Protein AF-A0AA40C4L3-F1 (afdb_monomer)

Radius of gyration: 26.03 Å; Cα contacts (8 Å, |Δi|>4): 161; chains: 1; bounding box: 65×43×74 Å

Nearest PDB structures (foldseek):
  4rsn-assembly2_B  TM=7.308E-01  e=2.983E-01  Priestia megaterium
  5e9z-assembly4_D  TM=6.474E-01  e=3.315E-01  Priestia megaterium
  7y0q-assembly1_A  TM=6.800E-01  e=9.042E-01  Priestia megaterium NBRC 15308 = ATCC 14581
  3k9v-assembly1_A  TM=6.499E-01  e=1.005E+00  Rattus norvegicus
  6h1t-assembly4_D  TM=5.444E-01  e=1.616E+00  Priestia megaterium

Foldseek 3Di:
DVVVVVCPPPVVVVVVVVVVLVVQLVCQCPVDPCNPQDDDSCVSSDCVVVLCCVQVVVHCSVVVCCVRQVVPVPDPDDFAFADLLLLCLLVPPPDLSSGRGRVSNVVVCVVCVVLVDPVNVVVCVVVLVVLVVLLVVVVVVCVPPPVDDADVLLSVVLSVQQSVCCSPPVDGPCLSVDPNSPVVVVVVVVCVSSSSSVCSVVVVVNVVVVPDDPVVVVVVVVVVVVVVCVVVVHDDVVVVDPPPD

Organism: NCBI:txid252184

Secondary structure (DSSP, 8-state):
-HHHHHTTSHHHHHHHHHHHHHHHHHIIIIISTTTTS-S-HHHHH-THHHHIIIIISSSTHHHHHHHHHHHHHS-SSS-----HHHHGGG--TT-GGG--SHHHHHHHHGGGGTTTSHHHHHHTHHHHHHHHHHHHHHHHHHHHHT-----HHHHHHHHHHHHHHHHHHS----GGGSTTTTHHHHHHHHHHHHHHHHHTT-TTHHHHHHTS-HHHHHHHHHHHHHHHHHHHTPPPGGGSS----

InterPro domains:
  IPR036396 Cytochrome P450 superfamily [G3DSA:1.10.630.10] (28-245)
  IPR036396 Cytochrome P450 superfamily [SSF48264] (27-210)
  IPR050121 Cytochrome P450 monooxygenase [PTHR24305] (8-192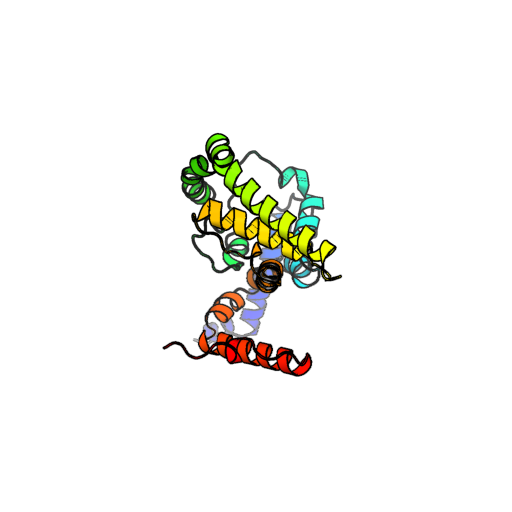)

Sequence (245 aa):
METLGGLLSGQSVAVTVAVYFCSLAFYRLFLHPLAGFPGPKLAAVTRYYEAYYDIVQNGQYTFKIAEMHYEKLFRHDGRWNKYWWAIDAHNAHDGIIFIADHDQHKQRRQPLNAYFSKTAVARRQGLVCDKVDKLCQRLAAAVAGTGRVIDIGAALSALSSDVSTDYALGKSADNLLRDDFGSGITHFMQGNGEVWRLTKHIRWYGPAMLSIPKDFLINNSRHRHRRRLRDHGERDASDCIPRLL

pLDDT: mean 84.15, std 13.15, range [32.34, 96.94]

Structure (mmCIF, N/CA/C/O backbone):
data_AF-A0AA40C4L3-F1
#
_entry.id   AF-A0AA40C4L3-F1
#
loop_
_atom_site.group_PDB
_atom_site.id
_atom_site.type_symbol
_atom_site.label_atom_id
_atom_site.label_alt_id
_atom_site.label_comp_id
_atom_site.label_asym_id
_atom_site.label_entity_id
_atom_site.label_seq_id
_atom_site.pdbx_PDB_ins_code
_atom_site.Cartn_x
_atom_site.Cartn_y
_atom_site.Cartn_z
_atom_site.occupancy
_atom_site.B_iso_or_equiv
_atom_site.auth_seq_id
_atom_site.auth_comp_id
_atom_site.auth_asym_id
_atom_site.auth_atom_id
_atom_site.pdbx_PDB_model_num
ATOM 1 N N . MET A 1 1 ? 35.155 -23.569 -36.887 1.00 52.66 1 MET A N 1
ATOM 2 C CA . MET A 1 1 ? 34.990 -23.494 -35.415 1.00 52.66 1 MET A CA 1
ATOM 3 C C . MET A 1 1 ? 35.562 -22.203 -34.821 1.00 52.66 1 MET A C 1
ATOM 5 O O . MET A 1 1 ? 35.042 -21.762 -33.809 1.00 52.66 1 MET A O 1
ATOM 9 N N . GLU A 1 2 ? 36.539 -21.541 -35.453 1.00 56.38 2 GLU A N 1
ATOM 10 C CA . GLU A 1 2 ? 37.146 -20.291 -34.944 1.00 56.38 2 GLU A CA 1
ATOM 11 C C . GLU A 1 2 ? 36.218 -19.059 -34.990 1.00 56.38 2 GLU A C 1
ATOM 13 O O . GLU A 1 2 ? 36.271 -18.199 -34.114 1.00 56.38 2 GLU A O 1
ATOM 18 N N . THR A 1 3 ? 35.292 -18.998 -35.949 1.00 58.56 3 THR A N 1
ATOM 19 C CA . THR A 1 3 ? 34.345 -17.877 -36.103 1.00 58.56 3 THR A CA 1
ATOM 20 C C . THR A 1 3 ? 33.262 -17.830 -35.018 1.00 58.56 3 THR A C 1
ATOM 22 O O . THR A 1 3 ? 32.811 -16.750 -34.644 1.00 58.56 3 THR A O 1
ATOM 25 N N . LEU A 1 4 ? 32.887 -18.985 -34.455 1.00 54.69 4 LEU A N 1
ATOM 26 C CA . LEU A 1 4 ? 31.954 -19.086 -33.324 1.00 54.69 4 LEU A CA 1
ATOM 27 C C . LEU A 1 4 ? 32.588 -18.609 -32.006 1.00 54.69 4 LEU A C 1
ATOM 29 O O . LEU A 1 4 ? 31.888 -18.052 -31.164 1.00 54.69 4 LEU A O 1
ATOM 33 N N . GLY A 1 5 ? 33.909 -18.760 -31.850 1.00 57.94 5 GLY A N 1
ATOM 34 C CA . GLY A 1 5 ? 34.648 -18.256 -30.687 1.00 57.94 5 GLY A CA 1
ATOM 35 C C . GLY A 1 5 ? 34.756 -16.727 -30.656 1.00 57.94 5 GLY A C 1
ATOM 36 O O . GLY A 1 5 ? 34.659 -16.125 -29.590 1.00 57.94 5 GLY A O 1
ATOM 37 N N . GLY A 1 6 ? 34.876 -16.082 -31.824 1.00 59.69 6 GLY A N 1
ATOM 38 C CA . GLY A 1 6 ? 34.906 -14.617 -31.941 1.00 59.69 6 GLY A CA 1
ATOM 39 C C . GLY A 1 6 ? 33.564 -13.941 -31.635 1.00 59.69 6 GLY A C 1
ATOM 40 O O . GLY A 1 6 ? 33.544 -12.853 -31.058 1.00 59.69 6 GLY A O 1
ATOM 41 N N . LEU A 1 7 ? 32.448 -14.610 -31.950 1.00 56.88 7 LEU A N 1
ATOM 42 C CA . LEU A 1 7 ? 31.081 -14.128 -31.700 1.00 56.88 7 LEU A CA 1
ATOM 43 C C . LEU A 1 7 ? 30.648 -14.229 -30.221 1.00 56.88 7 LEU A C 1
ATOM 45 O O . LEU A 1 7 ? 29.654 -13.629 -29.825 1.00 56.88 7 LEU A O 1
ATOM 49 N N . LEU A 1 8 ? 31.385 -15.003 -29.418 1.00 60.34 8 LEU A N 1
ATOM 50 C CA . LEU A 1 8 ? 31.229 -15.123 -27.962 1.00 60.34 8 LEU A CA 1
ATOM 51 C C . LEU A 1 8 ? 32.324 -14.358 -27.200 1.00 60.34 8 LEU A C 1
ATOM 53 O O . LEU A 1 8 ? 32.408 -14.442 -25.974 1.00 60.34 8 LEU A O 1
ATOM 57 N N . SER A 1 9 ? 33.169 -13.599 -27.907 1.00 79.12 9 SER A N 1
ATOM 58 C CA . SER A 1 9 ? 34.166 -12.739 -27.272 1.00 79.12 9 SER A CA 1
ATOM 59 C C . SER A 1 9 ? 33.471 -11.668 -26.426 1.00 79.12 9 SER A C 1
ATOM 61 O O . SER A 1 9 ? 32.455 -11.1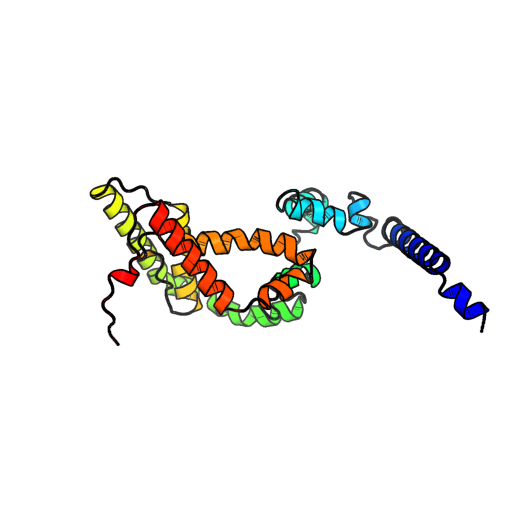01 -26.835 1.00 79.12 9 SER A O 1
ATOM 63 N N . GLY A 1 10 ? 34.028 -11.332 -25.258 1.00 82.12 10 GLY A N 1
ATOM 64 C CA . GLY A 1 10 ? 33.434 -10.324 -24.367 1.00 82.12 10 GLY A CA 1
ATOM 65 C C . GLY A 1 10 ? 33.175 -8.971 -25.050 1.00 82.12 10 GLY A C 1
ATOM 66 O O . GLY A 1 10 ? 32.217 -8.282 -24.710 1.00 82.12 10 GLY A O 1
ATOM 67 N N . GLN A 1 11 ? 33.966 -8.625 -26.072 1.00 84.56 11 GLN A N 1
ATOM 68 C CA . GLN A 1 11 ? 33.770 -7.425 -26.890 1.00 84.56 11 GLN A CA 1
ATOM 69 C C . GLN A 1 11 ? 32.510 -7.507 -27.760 1.00 84.56 11 GLN A C 1
ATOM 71 O O . GLN A 1 11 ? 31.716 -6.570 -27.771 1.00 84.56 11 GLN A O 1
ATOM 76 N N . SER A 1 12 ? 32.286 -8.630 -28.448 1.00 86.44 12 SER A N 1
ATOM 77 C CA . SER A 1 12 ? 31.077 -8.835 -29.259 1.00 86.44 12 SER A CA 1
ATOM 78 C C . SER A 1 12 ? 29.799 -8.823 -28.410 1.00 86.44 12 SER A C 1
ATOM 80 O O . SER A 1 12 ? 28.799 -8.214 -28.800 1.00 86.44 12 SER A O 1
ATOM 82 N N . VAL A 1 13 ? 29.858 -9.388 -27.198 1.00 90.12 13 VAL A N 1
ATOM 83 C CA . VAL A 1 13 ? 28.767 -9.322 -26.216 1.00 90.12 13 VAL A CA 1
ATOM 84 C C . VAL A 1 13 ? 28.527 -7.878 -25.776 1.00 90.12 13 VAL A C 1
ATOM 86 O O . VAL A 1 13 ? 27.391 -7.411 -25.825 1.00 90.12 13 VAL A O 1
ATOM 89 N N . ALA A 1 14 ? 29.578 -7.139 -25.407 1.00 90.88 14 ALA A N 1
ATOM 90 C CA . ALA A 1 14 ? 29.459 -5.745 -24.979 1.00 90.88 14 ALA A CA 1
ATOM 91 C C . ALA A 1 14 ? 28.860 -4.845 -26.073 1.00 90.88 14 ALA A C 1
ATOM 93 O O . ALA A 1 14 ? 27.959 -4.053 -25.792 1.00 90.88 14 ALA A O 1
ATOM 94 N N . VAL A 1 15 ? 29.304 -5.003 -27.324 1.00 93.69 15 VAL A N 1
ATOM 95 C CA . VAL A 1 15 ? 28.760 -4.267 -28.475 1.00 93.69 15 VAL A CA 1
ATOM 96 C C . VAL A 1 15 ? 27.291 -4.619 -28.699 1.00 93.69 15 VAL A C 1
ATOM 98 O O . VAL A 1 15 ? 26.464 -3.720 -28.831 1.00 93.69 15 VAL A O 1
ATOM 101 N N . THR A 1 16 ? 26.938 -5.906 -28.678 1.00 93.75 16 THR A N 1
ATOM 102 C CA . THR A 1 16 ? 25.547 -6.357 -28.855 1.00 93.75 16 THR A CA 1
ATOM 103 C C . THR A 1 16 ? 24.634 -5.784 -27.771 1.00 93.75 16 THR A C 1
ATOM 105 O O . THR A 1 16 ? 23.557 -5.267 -28.068 1.00 93.75 16 THR A O 1
ATOM 108 N N . VAL A 1 17 ? 25.083 -5.808 -26.515 1.00 94.62 17 VAL A N 1
ATOM 109 C CA . VAL A 1 17 ? 24.362 -5.233 -25.374 1.00 94.62 17 VAL A CA 1
ATOM 110 C C . VAL A 1 17 ? 24.183 -3.721 -25.541 1.00 94.62 17 VAL A C 1
ATOM 112 O O . VAL A 1 17 ? 23.078 -3.211 -25.348 1.00 94.62 17 VAL A O 1
ATOM 115 N N . ALA A 1 18 ? 25.232 -3.000 -25.946 1.00 95.12 18 ALA A N 1
ATOM 116 C CA . ALA A 1 18 ? 25.163 -1.561 -26.184 1.00 95.12 18 ALA A CA 1
ATOM 117 C C . ALA A 1 18 ? 24.179 -1.212 -27.313 1.00 95.12 18 ALA A C 1
ATOM 119 O O . ALA A 1 18 ? 23.319 -0.350 -27.137 1.00 95.12 18 ALA A O 1
ATOM 120 N N . VAL A 1 19 ? 24.246 -1.921 -28.445 1.00 96.38 19 VAL A N 1
ATOM 121 C CA . VAL A 1 19 ? 23.323 -1.737 -29.577 1.00 96.38 19 VAL A CA 1
ATOM 122 C C . VAL A 1 19 ? 21.880 -2.019 -29.154 1.00 96.38 19 VAL A C 1
ATOM 124 O O . VAL A 1 19 ? 20.980 -1.236 -29.472 1.00 96.38 19 VAL A O 1
ATOM 127 N N . TYR A 1 20 ? 21.644 -3.087 -28.390 1.00 95.31 20 TYR A N 1
ATOM 128 C CA . TYR A 1 20 ? 20.322 -3.412 -27.857 1.00 95.31 20 TYR A CA 1
ATOM 129 C C . TYR A 1 20 ? 19.770 -2.294 -26.959 1.00 95.31 20 TYR A C 1
ATOM 131 O O . TYR A 1 20 ? 18.648 -1.836 -27.167 1.00 95.31 20 TYR A O 1
ATOM 139 N N . PHE A 1 21 ? 20.547 -1.793 -25.995 1.00 95.19 21 PHE A N 1
ATOM 140 C CA . PHE A 1 21 ? 20.065 -0.735 -25.102 1.00 95.19 21 PHE A CA 1
ATOM 141 C C . PHE A 1 21 ? 19.880 0.613 -25.809 1.00 95.19 21 PHE A C 1
ATOM 143 O O . PHE A 1 21 ? 18.896 1.300 -25.533 1.00 95.19 21 PHE A O 1
ATOM 150 N N . CYS A 1 22 ? 20.760 0.980 -26.745 1.00 95.25 22 CYS A N 1
ATOM 151 C CA . CYS A 1 22 ? 20.606 2.201 -27.539 1.00 95.25 22 CYS A CA 1
ATOM 152 C C . CYS A 1 22 ? 19.367 2.141 -28.441 1.00 95.25 22 CYS A C 1
ATOM 154 O O . CYS A 1 22 ? 18.580 3.089 -28.465 1.00 95.25 22 CYS A O 1
ATOM 156 N N . SER A 1 23 ? 19.153 1.022 -29.142 1.00 96.19 23 SER A N 1
ATOM 157 C CA . SER A 1 23 ? 17.962 0.832 -29.983 1.00 96.19 23 SER A CA 1
ATOM 158 C C . SER A 1 23 ? 16.675 0.808 -29.154 1.00 96.19 23 SER A C 1
ATOM 160 O O . SER A 1 23 ? 15.693 1.453 -29.524 1.00 96.19 23 SER A O 1
ATOM 162 N N . LEU A 1 24 ? 16.689 0.165 -27.983 1.00 94.44 24 LEU A N 1
ATOM 163 C CA . LEU A 1 24 ? 15.566 0.169 -27.047 1.00 94.44 24 LEU A CA 1
ATOM 164 C C . LEU A 1 24 ? 15.259 1.574 -26.511 1.00 94.44 24 LEU A C 1
ATOM 166 O O . LEU A 1 24 ? 14.090 1.953 -26.425 1.00 94.44 24 LEU A O 1
ATOM 170 N N . ALA A 1 25 ? 16.283 2.354 -26.155 1.00 94.75 25 ALA A N 1
ATOM 171 C CA . ALA A 1 25 ? 16.115 3.731 -25.697 1.00 94.75 25 ALA A CA 1
ATOM 172 C C . ALA A 1 25 ? 15.522 4.615 -26.801 1.00 94.75 25 ALA A C 1
ATOM 174 O O . ALA A 1 25 ? 14.580 5.363 -26.542 1.00 94.75 25 ALA A O 1
ATOM 175 N N . PHE A 1 26 ? 16.015 4.480 -28.035 1.00 96.00 26 PHE A N 1
ATOM 176 C CA . PHE A 1 26 ? 15.467 5.181 -29.193 1.00 96.00 26 PHE A CA 1
ATOM 177 C C . PHE A 1 26 ? 13.993 4.821 -29.424 1.00 96.00 26 PHE A C 1
ATOM 179 O O . PHE A 1 26 ? 13.144 5.709 -29.503 1.00 96.00 26 PHE A O 1
ATOM 186 N N . TYR A 1 27 ? 13.662 3.526 -29.439 1.00 95.94 27 TYR A N 1
ATOM 187 C CA . TYR A 1 27 ? 12.282 3.063 -29.578 1.00 95.94 27 TYR A CA 1
ATOM 188 C C . TYR A 1 27 ? 11.375 3.643 -28.482 1.00 95.94 27 TYR A C 1
ATOM 190 O O . TYR A 1 27 ? 10.326 4.203 -28.790 1.00 95.94 27 TYR A O 1
ATOM 198 N N . ARG A 1 28 ? 11.796 3.586 -27.210 1.00 94.94 28 ARG A N 1
ATOM 199 C CA . ARG A 1 28 ? 11.024 4.107 -26.066 1.00 94.94 28 ARG A CA 1
ATOM 200 C C . ARG A 1 28 ? 10.794 5.615 -26.113 1.00 94.94 28 ARG A C 1
ATOM 202 O O . ARG A 1 28 ? 9.733 6.065 -25.692 1.00 94.94 28 ARG A O 1
ATOM 209 N N . LEU A 1 29 ? 11.768 6.378 -26.604 1.00 94.00 29 LEU A N 1
ATOM 210 C CA . LEU A 1 29 ? 11.693 7.839 -26.645 1.00 94.00 29 LEU A CA 1
ATOM 211 C C . LEU A 1 29 ? 10.888 8.379 -27.826 1.00 94.00 29 LEU A C 1
ATOM 213 O O . LEU A 1 29 ? 10.275 9.431 -27.679 1.00 94.00 29 LEU A O 1
ATOM 217 N N . PHE A 1 30 ? 10.904 7.700 -28.976 1.00 94.75 30 PHE A N 1
ATOM 218 C CA . PHE A 1 30 ? 10.359 8.267 -30.217 1.00 94.75 30 PHE A CA 1
ATOM 219 C C . PHE A 1 30 ? 9.241 7.441 -30.855 1.00 94.75 30 PHE A C 1
ATOM 221 O O . PHE A 1 30 ? 8.321 8.018 -31.425 1.00 94.75 30 PHE A O 1
ATOM 228 N N . LEU A 1 31 ? 9.306 6.110 -30.780 1.00 95.56 31 LEU A N 1
ATOM 229 C CA . LEU A 1 31 ? 8.396 5.219 -31.515 1.00 95.56 31 LEU A CA 1
ATOM 230 C C . LEU A 1 31 ? 7.346 4.551 -30.618 1.00 95.56 31 LEU A C 1
ATOM 232 O O . LEU A 1 31 ? 6.353 4.019 -31.110 1.00 95.56 31 LEU A O 1
ATOM 236 N N . HIS A 1 32 ? 7.556 4.551 -29.303 1.00 93.50 32 HIS A N 1
ATOM 237 C CA . HIS A 1 32 ? 6.658 3.898 -28.364 1.00 93.50 32 HIS A CA 1
ATOM 238 C C . HIS A 1 32 ? 5.326 4.662 -28.250 1.00 93.50 32 HIS A C 1
ATOM 240 O O . HIS A 1 32 ? 5.343 5.889 -28.155 1.00 93.50 32 HIS A O 1
ATOM 246 N N . PRO A 1 33 ? 4.169 3.980 -28.134 1.00 92.19 33 PRO A N 1
ATOM 247 C CA . PRO A 1 33 ? 2.861 4.637 -27.996 1.00 92.19 33 PRO A CA 1
ATOM 248 C C . PRO A 1 33 ? 2.756 5.627 -26.822 1.00 92.19 33 PRO A C 1
ATOM 250 O O . PRO A 1 33 ? 1.947 6.550 -26.844 1.00 92.19 33 PRO A O 1
ATOM 253 N N . LEU A 1 34 ? 3.586 5.444 -25.789 1.00 87.81 34 LEU A N 1
ATOM 254 C CA . LEU A 1 34 ? 3.658 6.335 -24.624 1.00 87.81 34 LEU A CA 1
ATOM 255 C C . LEU A 1 34 ? 4.633 7.518 -24.788 1.00 87.81 34 LEU A C 1
ATOM 257 O O . LEU A 1 34 ? 4.729 8.333 -23.877 1.00 87.81 34 LEU A O 1
ATOM 261 N N . ALA A 1 35 ? 5.332 7.654 -25.920 1.00 90.31 35 ALA A N 1
ATOM 262 C CA . ALA A 1 35 ? 6.282 8.748 -26.158 1.00 90.31 35 ALA A CA 1
ATOM 263 C C . ALA A 1 35 ? 5.613 10.137 -26.175 1.00 90.31 35 ALA A C 1
ATOM 265 O O . ALA A 1 35 ? 6.247 11.135 -25.847 1.00 90.31 35 ALA A O 1
ATOM 266 N N . GLY A 1 36 ? 4.316 10.206 -26.498 1.00 87.56 36 GLY A N 1
ATOM 267 C CA . GLY A 1 36 ? 3.532 11.447 -26.461 1.00 87.56 36 GLY A CA 1
ATOM 268 C C . GLY A 1 36 ? 3.114 11.905 -25.056 1.00 87.56 36 GLY A C 1
ATOM 269 O O . GLY A 1 36 ? 2.428 12.917 -24.925 1.00 87.56 36 GLY A O 1
ATOM 270 N N . PHE A 1 37 ? 3.463 11.164 -23.998 1.00 89.19 37 PHE A N 1
ATOM 271 C CA . PHE A 1 37 ? 3.119 11.535 -22.626 1.00 89.19 37 PHE A CA 1
ATOM 272 C C . PHE A 1 37 ? 4.252 12.379 -22.019 1.00 89.19 37 PHE A C 1
ATOM 274 O O . PHE A 1 37 ? 5.405 11.946 -22.028 1.00 89.19 37 PHE A O 1
ATOM 281 N N . PRO A 1 38 ? 3.953 13.580 -21.489 1.00 88.88 38 PRO A N 1
ATOM 282 C CA . PRO A 1 38 ? 4.982 14.503 -21.019 1.00 88.88 38 PRO A CA 1
ATOM 283 C C . PRO A 1 38 ? 5.665 13.988 -19.748 1.00 88.88 38 PRO A C 1
ATOM 285 O O . PRO A 1 38 ? 5.010 13.752 -18.742 1.00 88.88 38 PRO A O 1
ATOM 288 N N . GLY A 1 39 ? 6.989 13.861 -19.755 1.00 90.00 39 GLY A N 1
ATOM 289 C CA . GLY A 1 39 ? 7.725 13.467 -18.559 1.00 90.00 39 GLY A CA 1
ATOM 290 C C . GLY A 1 39 ? 9.241 13.455 -18.752 1.00 90.00 39 GLY A C 1
ATOM 291 O O . GLY A 1 39 ? 9.740 13.633 -19.867 1.00 90.00 39 GLY A O 1
ATOM 292 N N . PRO A 1 40 ? 10.010 13.249 -17.671 1.00 92.75 40 PRO A N 1
ATOM 293 C CA . PRO A 1 40 ? 11.462 13.146 -17.743 1.00 92.75 40 PRO A CA 1
ATOM 294 C C . PRO A 1 40 ? 11.901 11.985 -18.637 1.00 92.75 40 PRO A C 1
ATOM 296 O O . PRO A 1 40 ? 11.438 10.855 -18.483 1.00 92.75 40 PRO A O 1
ATOM 299 N N . LYS A 1 41 ? 12.873 12.228 -19.524 1.00 91.25 41 LYS A N 1
ATOM 300 C CA . LYS A 1 41 ? 13.386 11.206 -20.459 1.00 91.25 41 LYS A CA 1
ATOM 301 C C . LYS A 1 41 ? 13.878 9.943 -19.746 1.00 91.25 41 LYS A C 1
ATOM 303 O O . LYS A 1 41 ? 13.679 8.839 -20.242 1.00 91.25 41 LYS A O 1
ATOM 308 N N . LEU A 1 42 ? 14.467 10.087 -18.555 1.00 90.50 42 LEU A N 1
ATOM 309 C CA . LEU A 1 42 ? 14.930 8.946 -17.762 1.00 90.50 42 LEU A CA 1
ATOM 310 C C . LEU A 1 42 ? 13.780 8.014 -17.346 1.00 90.50 42 LEU A C 1
ATOM 312 O O . LEU A 1 42 ? 13.990 6.803 -17.302 1.00 90.50 42 LEU A O 1
ATOM 316 N N . ALA A 1 43 ? 12.583 8.563 -17.100 1.00 90.06 43 ALA A N 1
ATOM 317 C CA . ALA A 1 43 ? 11.376 7.799 -16.781 1.00 90.06 43 ALA A CA 1
ATOM 318 C C . ALA A 1 43 ? 10.812 7.061 -18.006 1.00 90.06 43 ALA A C 1
ATOM 320 O O . ALA A 1 43 ? 10.265 5.972 -17.865 1.00 90.06 43 ALA A O 1
ATOM 321 N N . ALA A 1 44 ? 10.985 7.619 -19.209 1.00 90.12 44 ALA A N 1
ATOM 322 C CA . ALA A 1 44 ? 10.602 6.954 -20.454 1.00 90.12 44 ALA A CA 1
ATOM 323 C C . ALA A 1 44 ? 11.547 5.789 -20.805 1.00 90.12 44 ALA A C 1
ATOM 325 O O . ALA A 1 44 ? 11.115 4.757 -21.318 1.00 90.12 44 ALA A O 1
ATOM 326 N N . VAL A 1 45 ? 12.846 5.935 -20.521 1.00 90.56 45 VAL A N 1
ATOM 327 C CA . VAL A 1 45 ? 13.865 4.939 -20.894 1.00 90.56 45 VAL A CA 1
ATOM 328 C C . VAL A 1 45 ? 14.030 3.849 -19.835 1.00 90.56 45 VAL A C 1
ATOM 330 O O . VAL A 1 45 ? 14.238 2.688 -20.192 1.00 90.56 45 VAL A O 1
ATOM 333 N N . THR A 1 46 ? 13.940 4.183 -18.543 1.00 90.44 46 THR A N 1
ATOM 334 C CA . THR A 1 46 ? 14.302 3.277 -17.439 1.00 90.44 46 THR A CA 1
ATOM 335 C C . THR A 1 46 ? 13.343 3.360 -16.252 1.00 90.44 46 THR A C 1
ATOM 337 O O . THR A 1 46 ? 12.718 4.385 -16.001 1.00 90.44 46 THR A O 1
ATOM 340 N N . ARG A 1 47 ? 13.313 2.296 -15.439 1.00 87.31 47 ARG A N 1
ATOM 341 C CA . ARG A 1 47 ? 12.622 2.284 -14.136 1.00 87.31 47 ARG A CA 1
ATOM 342 C C . ARG A 1 47 ? 13.420 2.952 -13.010 1.00 87.31 47 ARG A C 1
ATOM 344 O O . ARG A 1 47 ? 12.901 3.115 -11.912 1.00 87.31 47 ARG A O 1
ATOM 351 N N . TYR A 1 48 ? 14.669 3.351 -13.259 1.00 90.38 48 TYR A N 1
ATOM 352 C CA . TYR A 1 48 ? 15.528 3.943 -12.230 1.00 90.38 48 TYR A CA 1
ATOM 353 C C . TYR A 1 48 ? 15.031 5.300 -11.750 1.00 90.38 48 TYR A C 1
ATOM 355 O O . TYR A 1 48 ? 15.230 5.637 -10.587 1.00 90.38 48 TYR A O 1
ATOM 363 N N . TYR A 1 49 ? 14.335 6.043 -12.613 1.00 92.56 49 TYR A N 1
ATOM 364 C CA . TYR A 1 49 ? 13.676 7.276 -12.204 1.00 92.56 49 TYR A CA 1
ATOM 365 C C . TYR A 1 49 ? 12.643 7.007 -11.100 1.00 92.56 49 TYR A C 1
ATOM 367 O O . TYR A 1 49 ? 12.710 7.624 -10.046 1.00 92.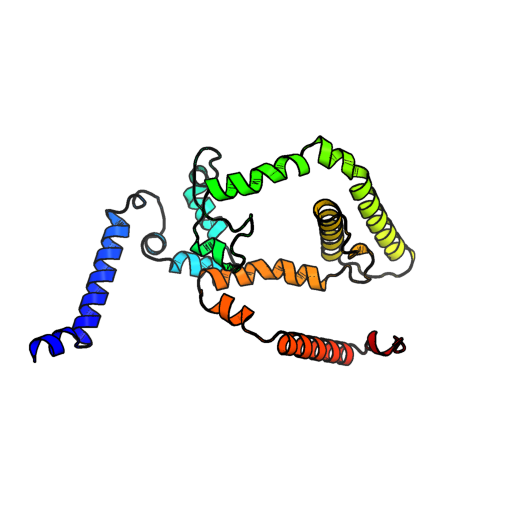56 49 TYR A O 1
ATOM 375 N N . GLU A 1 50 ? 11.749 6.032 -11.292 1.00 92.31 50 GLU A N 1
ATOM 376 C CA . GLU A 1 50 ? 10.796 5.608 -10.257 1.00 92.31 50 GLU A CA 1
ATOM 377 C C . GLU A 1 50 ? 11.524 5.097 -8.999 1.00 92.31 50 GLU A C 1
ATOM 379 O O . GLU A 1 50 ? 11.242 5.557 -7.893 1.00 92.31 50 GLU A O 1
ATOM 384 N N . ALA A 1 51 ? 12.526 4.225 -9.164 1.00 91.69 51 ALA A N 1
ATOM 385 C CA . ALA A 1 51 ? 13.281 3.654 -8.046 1.00 91.69 51 ALA A CA 1
ATOM 386 C C . ALA A 1 51 ? 13.968 4.704 -7.166 1.00 91.69 51 ALA A C 1
ATOM 388 O O . ALA A 1 51 ? 13.971 4.565 -5.944 1.00 91.69 51 ALA A O 1
ATOM 389 N N . TYR A 1 52 ? 14.500 5.772 -7.762 1.00 93.38 52 TYR A N 1
ATOM 390 C CA . TYR A 1 52 ? 15.061 6.893 -7.016 1.00 93.38 52 TYR A CA 1
ATOM 391 C C . TYR A 1 52 ? 14.013 7.537 -6.100 1.00 93.38 52 TYR A C 1
ATOM 393 O O . TYR A 1 52 ? 14.257 7.710 -4.906 1.00 93.38 52 TYR A O 1
ATOM 401 N N . TYR A 1 53 ? 12.820 7.839 -6.617 1.00 93.31 53 TYR A N 1
ATOM 402 C CA . TYR A 1 53 ? 11.787 8.479 -5.802 1.00 93.31 53 TYR A CA 1
ATOM 403 C C . TYR A 1 53 ? 11.174 7.544 -4.752 1.00 93.31 53 TYR A C 1
ATOM 405 O O . TYR A 1 53 ? 10.750 7.996 -3.689 1.00 93.31 53 TYR A O 1
ATOM 413 N N . ASP A 1 54 ? 11.133 6.243 -5.020 1.00 91.00 54 ASP A N 1
ATOM 414 C CA . ASP A 1 54 ? 10.611 5.277 -4.058 1.00 91.00 54 ASP A CA 1
ATOM 415 C C . ASP A 1 54 ? 11.590 4.968 -2.928 1.00 91.00 54 ASP A C 1
ATOM 417 O O . ASP A 1 54 ? 11.203 4.980 -1.760 1.00 91.00 54 ASP A O 1
ATOM 421 N N . ILE A 1 55 ? 12.844 4.676 -3.269 1.00 90.31 55 ILE A N 1
ATOM 422 C CA . ILE A 1 55 ? 13.839 4.184 -2.314 1.00 90.31 55 ILE A CA 1
ATOM 423 C C . ILE A 1 55 ? 14.559 5.355 -1.647 1.00 90.31 55 ILE A C 1
ATOM 425 O O . ILE A 1 55 ? 14.686 5.377 -0.428 1.00 90.31 55 ILE A O 1
ATOM 429 N N . VAL A 1 56 ? 15.013 6.337 -2.432 1.00 91.12 56 VAL A N 1
ATOM 430 C CA . VAL A 1 56 ? 15.829 7.451 -1.924 1.00 91.12 56 VAL A CA 1
ATOM 431 C C . VAL A 1 56 ? 14.951 8.583 -1.398 1.00 91.12 56 VAL A C 1
ATOM 433 O O . VAL A 1 56 ? 15.240 9.134 -0.343 1.00 91.12 56 VAL A O 1
ATOM 436 N N . GLN A 1 57 ? 13.855 8.905 -2.091 1.00 91.38 57 GLN A N 1
ATOM 437 C CA . GLN A 1 57 ? 12.932 9.975 -1.679 1.00 91.38 57 GLN A CA 1
ATOM 438 C C . GLN A 1 57 ? 11.728 9.464 -0.879 1.00 91.38 57 GLN A C 1
ATOM 440 O O . GLN A 1 57 ? 10.728 10.157 -0.773 1.00 91.38 57 GLN A O 1
ATOM 445 N N . ASN A 1 58 ? 11.792 8.263 -0.304 1.00 88.25 58 ASN A N 1
ATOM 446 C CA . ASN A 1 58 ? 10.768 7.752 0.610 1.00 88.25 58 ASN A CA 1
ATOM 447 C C . ASN A 1 58 ? 9.334 7.666 0.025 1.00 88.25 58 ASN A C 1
ATOM 449 O O . ASN A 1 58 ? 8.355 7.969 0.705 1.00 88.25 58 ASN A O 1
ATOM 453 N N . GLY A 1 59 ? 9.186 7.232 -1.232 1.00 87.38 59 GLY A N 1
ATOM 454 C CA . GLY A 1 59 ? 7.871 6.945 -1.833 1.00 87.38 59 GLY A CA 1
ATOM 455 C C . GLY A 1 59 ? 7.195 8.106 -2.549 1.00 87.38 59 GLY A C 1
ATOM 456 O O . GLY A 1 59 ? 5.985 8.073 -2.761 1.00 87.38 59 GLY A O 1
ATOM 457 N N . GLN A 1 60 ? 7.951 9.124 -2.952 1.00 92.19 60 GLN A N 1
ATOM 458 C CA . GLN A 1 60 ? 7.386 10.339 -3.551 1.00 92.19 60 GLN A CA 1
ATOM 459 C C . GLN A 1 60 ? 6.967 10.176 -5.020 1.00 92.19 60 GLN A C 1
ATOM 461 O O . GLN A 1 60 ? 6.374 11.086 -5.602 1.00 92.19 60 GLN A O 1
ATOM 466 N N . TYR A 1 61 ? 7.230 9.018 -5.635 1.00 91.56 61 TYR A N 1
ATOM 467 C CA . TYR A 1 61 ? 6.943 8.812 -7.055 1.00 91.56 61 TYR A CA 1
ATOM 468 C C . TYR A 1 61 ? 5.448 8.916 -7.375 1.00 91.56 61 TYR A C 1
ATOM 470 O O . TYR A 1 61 ? 5.084 9.509 -8.387 1.00 91.56 61 TYR A O 1
ATOM 478 N N . THR A 1 62 ? 4.579 8.418 -6.488 1.00 89.50 62 THR A N 1
ATOM 479 C CA . THR A 1 62 ? 3.117 8.498 -6.649 1.00 89.50 62 THR A CA 1
ATOM 480 C C . THR A 1 62 ? 2.632 9.944 -6.759 1.00 89.50 62 THR A C 1
ATOM 482 O O . THR A 1 62 ? 1.784 10.250 -7.594 1.00 89.50 62 THR A O 1
ATOM 485 N N . PHE A 1 63 ? 3.195 10.854 -5.962 1.00 92.06 63 PHE A N 1
ATOM 486 C CA . PHE A 1 63 ? 2.851 12.272 -6.040 1.00 92.06 63 PHE A CA 1
ATOM 487 C C . PHE A 1 63 ? 3.422 12.906 -7.306 1.00 92.06 63 PHE A C 1
ATOM 489 O O . PHE A 1 63 ? 2.724 13.660 -7.979 1.00 92.06 63 PHE A O 1
ATOM 496 N N . LYS A 1 64 ? 4.652 12.537 -7.691 1.00 92.50 64 LYS A N 1
ATOM 497 C CA . LYS A 1 64 ? 5.277 13.093 -8.893 1.00 92.50 64 LYS A CA 1
ATOM 498 C C . LYS A 1 64 ? 4.564 12.681 -10.178 1.00 92.50 64 LYS A C 1
ATOM 500 O O . LYS A 1 64 ? 4.391 13.499 -11.077 1.00 92.50 64 LYS A O 1
ATOM 505 N N . ILE A 1 65 ? 4.130 11.425 -10.275 1.00 91.69 65 ILE A N 1
ATOM 506 C CA . ILE A 1 65 ? 3.375 10.947 -11.437 1.00 91.69 65 ILE A CA 1
ATOM 507 C C . ILE A 1 65 ? 1.956 11.531 -11.460 1.00 91.69 65 ILE A C 1
ATOM 509 O O . ILE A 1 65 ? 1.464 11.870 -12.536 1.00 91.69 65 ILE A O 1
ATOM 513 N N . ALA A 1 66 ? 1.329 11.724 -10.292 1.00 92.06 66 ALA A N 1
ATOM 514 C CA . ALA A 1 66 ? 0.047 12.414 -10.176 1.00 92.06 66 ALA A CA 1
ATOM 515 C C . ALA A 1 66 ? 0.138 13.870 -10.649 1.00 92.06 66 ALA A C 1
ATOM 517 O O . ALA A 1 66 ? -0.704 14.292 -11.428 1.00 92.06 66 ALA A O 1
ATOM 518 N N . GLU A 1 67 ? 1.180 14.608 -10.264 1.00 92.62 67 GLU A N 1
ATOM 519 C CA . GLU A 1 67 ? 1.422 15.984 -10.723 1.00 92.62 67 GLU A CA 1
ATOM 520 C C . GLU A 1 67 ? 1.511 16.073 -12.257 1.00 92.62 67 GLU A C 1
ATOM 522 O O . GLU A 1 67 ? 0.940 16.972 -12.866 1.00 92.62 67 GLU A O 1
ATOM 527 N N . MET A 1 68 ? 2.183 15.113 -12.902 1.00 92.81 68 MET A N 1
ATOM 528 C CA . MET A 1 68 ? 2.368 15.118 -14.361 1.00 92.81 68 MET A CA 1
ATOM 529 C C . MET A 1 68 ? 1.133 14.645 -15.141 1.00 92.81 68 MET A C 1
ATOM 531 O O . MET A 1 68 ? 0.949 15.016 -16.303 1.00 92.81 68 MET A O 1
ATOM 535 N N . HIS A 1 69 ? 0.322 13.762 -14.552 1.00 92.19 69 HIS A N 1
ATOM 536 C CA . HIS A 1 69 ? -0.673 12.974 -15.286 1.00 92.19 69 HIS A CA 1
ATOM 537 C C . HIS A 1 69 ? -2.013 12.821 -14.557 1.00 92.19 69 HIS A C 1
ATOM 539 O O . HIS A 1 69 ? -2.730 11.855 -14.819 1.00 92.19 69 HIS A O 1
ATOM 545 N N . TYR A 1 70 ? -2.369 13.751 -13.668 1.00 91.38 70 TYR A N 1
ATOM 546 C CA . TYR A 1 70 ? -3.546 13.667 -12.796 1.00 91.38 70 TYR A CA 1
ATOM 547 C C . TYR A 1 70 ? -4.816 13.227 -13.535 1.00 91.38 70 TYR A C 1
ATOM 549 O O . TYR A 1 70 ? -5.378 12.172 -13.244 1.00 91.38 70 TYR A O 1
ATOM 557 N N . GLU A 1 71 ? -5.214 13.983 -14.559 1.00 90.06 71 GLU A N 1
ATOM 558 C CA . GLU A 1 71 ? -6.436 13.726 -15.328 1.00 90.06 71 GLU A CA 1
ATOM 559 C C . GLU A 1 71 ? -6.426 12.386 -16.059 1.00 90.06 71 GLU A C 1
ATOM 561 O O . GLU A 1 71 ? -7.483 11.861 -16.371 1.00 90.06 71 GLU A O 1
ATOM 566 N N . LYS A 1 72 ? -5.248 11.826 -16.357 1.00 88.06 72 LYS A N 1
ATOM 567 C CA . LYS A 1 72 ? -5.115 10.518 -17.011 1.00 88.06 72 LYS A CA 1
ATOM 568 C C . LYS A 1 72 ? -5.149 9.378 -15.997 1.00 88.06 72 LYS A C 1
ATOM 570 O O . LYS A 1 72 ? -5.685 8.319 -16.308 1.00 88.06 72 LYS A O 1
ATOM 575 N N . LEU A 1 73 ? -4.570 9.586 -14.814 1.00 87.00 73 LEU A N 1
ATOM 576 C CA . LEU A 1 73 ? -4.462 8.581 -13.756 1.00 87.00 73 LEU A CA 1
ATOM 577 C C . LEU A 1 73 ? -5.758 8.416 -12.961 1.00 87.00 73 LEU A C 1
ATOM 579 O O . LEU A 1 73 ? -6.123 7.293 -12.630 1.00 87.00 73 LEU A O 1
ATOM 583 N N . PHE A 1 74 ? -6.455 9.514 -12.667 1.00 87.12 74 PHE A N 1
ATOM 584 C CA . PHE A 1 74 ? -7.658 9.516 -11.828 1.00 87.12 74 PHE A CA 1
ATOM 585 C C . PHE A 1 74 ? -8.958 9.427 -12.635 1.00 87.12 74 PHE A C 1
ATOM 587 O O . PHE A 1 74 ? -10.014 9.880 -12.200 1.00 87.12 74 PHE A O 1
ATOM 594 N N . ARG A 1 75 ? -8.899 8.805 -13.815 1.00 89.19 75 ARG A N 1
ATOM 595 C CA . ARG A 1 75 ? -10.090 8.490 -14.605 1.00 89.19 75 ARG A CA 1
ATOM 596 C C . ARG A 1 75 ? -10.871 7.345 -13.985 1.00 89.19 75 ARG A C 1
ATOM 598 O O . ARG A 1 75 ? -10.304 6.328 -13.593 1.00 89.19 75 ARG A O 1
ATOM 605 N N . HIS A 1 76 ? -12.191 7.491 -13.958 1.00 82.50 76 HIS A N 1
ATOM 606 C CA . HIS A 1 76 ? -13.099 6.439 -13.500 1.00 82.50 76 HIS A CA 1
ATOM 607 C C . HIS A 1 76 ? -13.554 5.502 -14.627 1.00 82.50 76 HIS A C 1
ATOM 609 O O . HIS A 1 76 ? -14.144 4.457 -14.359 1.00 82.50 76 HIS A O 1
ATOM 615 N N . ASP A 1 77 ? -13.281 5.859 -15.880 1.00 85.06 77 ASP A N 1
ATOM 616 C CA . ASP A 1 77 ? -13.770 5.183 -17.073 1.00 85.06 77 ASP A CA 1
ATOM 617 C C . ASP A 1 77 ? -12.657 4.410 -17.791 1.00 85.06 77 ASP A C 1
ATOM 619 O O . ASP A 1 77 ? -11.772 4.985 -18.417 1.00 85.06 77 ASP A O 1
ATOM 623 N N . GLY A 1 78 ? -12.706 3.081 -17.751 1.00 85.44 78 GLY A N 1
ATOM 624 C CA . GLY A 1 78 ? -11.795 2.259 -18.541 1.00 85.44 78 GLY A CA 1
ATOM 625 C C . GLY A 1 78 ? -11.454 0.922 -17.910 1.00 85.44 78 GLY A C 1
ATOM 626 O O . GLY A 1 78 ? -11.922 0.558 -16.829 1.00 85.44 78 GLY A O 1
ATOM 627 N N . ARG A 1 79 ? -10.625 0.173 -18.636 1.00 88.06 79 ARG A N 1
ATOM 628 C CA . ARG A 1 79 ? -10.116 -1.136 -18.236 1.00 88.06 79 ARG A CA 1
ATOM 629 C C . ARG A 1 79 ? -8.597 -1.088 -18.236 1.00 88.06 79 ARG A C 1
ATOM 631 O O . ARG A 1 79 ? -7.980 -0.975 -19.292 1.00 88.06 79 ARG A O 1
ATOM 638 N N . TRP A 1 80 ? -8.008 -1.222 -17.054 1.00 86.88 80 TRP A N 1
ATOM 639 C CA . TRP A 1 80 ? -6.560 -1.230 -16.887 1.00 86.88 80 TRP A CA 1
ATOM 640 C C . TRP A 1 80 ? -6.127 -2.367 -15.990 1.00 86.88 80 TRP A C 1
ATOM 642 O O . TRP A 1 80 ? -6.693 -2.585 -14.916 1.00 86.88 80 TRP A O 1
ATOM 652 N N . ASN A 1 81 ? -5.081 -3.045 -16.439 1.00 90.56 81 ASN A N 1
ATOM 653 C CA . ASN A 1 81 ? -4.351 -3.978 -15.611 1.00 90.56 81 ASN A CA 1
ATOM 654 C C . ASN A 1 81 ? -3.334 -3.196 -14.785 1.00 90.56 81 ASN A C 1
ATOM 656 O O . ASN A 1 81 ? -2.687 -2.269 -15.280 1.00 90.56 81 ASN A O 1
ATOM 660 N N . LYS A 1 82 ? -3.178 -3.578 -13.520 1.00 88.44 82 LYS A N 1
ATOM 661 C CA . LYS A 1 82 ? -2.071 -3.081 -12.705 1.00 88.44 82 LYS A CA 1
ATOM 662 C C . LYS A 1 82 ? -0.782 -3.719 -13.217 1.00 88.44 82 LYS A C 1
ATOM 664 O O . LYS A 1 82 ? -0.785 -4.825 -13.758 1.00 88.44 82 LYS A O 1
ATOM 669 N N . TYR A 1 83 ? 0.347 -3.060 -12.999 1.00 86.44 83 TYR A N 1
ATOM 670 C CA . TYR A 1 83 ? 1.634 -3.663 -13.312 1.00 86.44 83 TYR A CA 1
ATOM 671 C C . TYR A 1 83 ? 1.891 -4.847 -12.382 1.00 86.44 83 TYR A C 1
ATOM 673 O O . TYR A 1 83 ? 2.075 -4.653 -11.179 1.00 86.44 83 TYR A O 1
ATOM 681 N N . TRP A 1 84 ? 1.935 -6.063 -12.941 1.00 84.44 84 TRP A N 1
ATOM 682 C CA . TRP A 1 84 ? 2.180 -7.287 -12.166 1.00 84.44 84 TRP A CA 1
ATOM 683 C C . TRP A 1 84 ? 3.418 -7.133 -11.287 1.00 84.44 84 TRP A C 1
ATOM 685 O O . TRP A 1 84 ? 3.397 -7.465 -10.109 1.00 84.44 84 TRP A O 1
ATOM 695 N N . TRP A 1 85 ? 4.468 -6.511 -11.825 1.00 81.25 85 TRP A N 1
ATOM 696 C CA . TRP A 1 85 ? 5.720 -6.358 -11.113 1.00 81.25 85 TRP A CA 1
ATOM 697 C C . TRP A 1 85 ? 5.624 -5.397 -9.919 1.00 81.25 85 TRP A C 1
ATOM 699 O O . TRP A 1 85 ? 6.364 -5.571 -8.954 1.00 81.25 85 TRP A O 1
ATOM 709 N N . ALA A 1 86 ? 4.741 -4.399 -9.956 1.00 82.38 86 ALA A N 1
ATOM 710 C CA . ALA A 1 86 ? 4.556 -3.463 -8.847 1.00 82.38 86 ALA A CA 1
ATOM 711 C C . ALA A 1 86 ? 3.723 -4.101 -7.733 1.00 82.38 86 ALA A C 1
ATOM 713 O O . ALA A 1 86 ? 3.946 -3.871 -6.548 1.00 82.38 86 ALA A O 1
ATOM 714 N N . ILE A 1 87 ? 2.756 -4.919 -8.131 1.00 83.31 87 ILE A N 1
ATOM 715 C CA . ILE A 1 87 ? 1.779 -5.510 -7.231 1.00 83.31 87 ILE A CA 1
ATOM 716 C C . ILE A 1 87 ? 2.307 -6.784 -6.556 1.00 83.31 87 ILE A C 1
ATOM 718 O O . ILE A 1 87 ? 2.050 -7.000 -5.374 1.00 83.31 87 ILE A O 1
ATOM 722 N N . ASP A 1 88 ? 3.131 -7.559 -7.259 1.00 79.88 88 ASP A N 1
ATOM 723 C CA . ASP A 1 88 ? 3.780 -8.773 -6.750 1.00 79.88 88 ASP A CA 1
ATOM 724 C C . ASP A 1 88 ? 4.859 -8.498 -5.674 1.00 79.88 88 ASP A C 1
ATOM 726 O O . ASP A 1 88 ? 5.396 -9.396 -5.040 1.00 79.88 88 ASP A O 1
ATOM 730 N N . ALA A 1 89 ? 5.178 -7.234 -5.405 1.00 76.12 89 ALA A N 1
ATOM 731 C CA . ALA A 1 89 ? 6.187 -6.846 -4.418 1.00 76.12 89 ALA A CA 1
ATOM 732 C C . ALA A 1 89 ? 5.903 -7.354 -2.984 1.00 76.12 89 ALA A C 1
ATOM 734 O O . ALA A 1 89 ? 6.830 -7.570 -2.211 1.00 76.12 89 ALA A O 1
ATOM 735 N N . HIS A 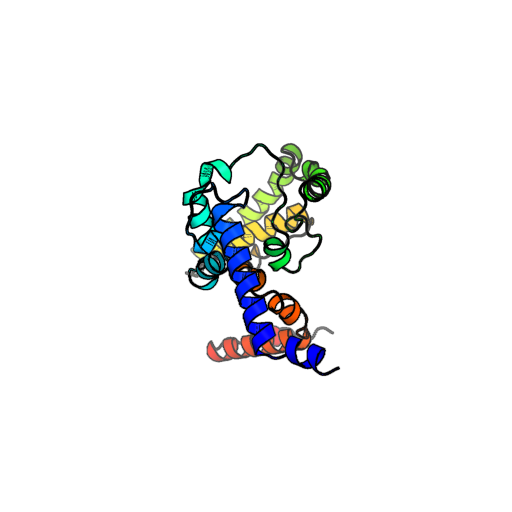1 90 ? 4.641 -7.624 -2.637 1.00 72.12 90 HIS A N 1
ATOM 736 C CA . HIS A 1 90 ? 4.282 -8.214 -1.339 1.00 72.12 90 HIS A CA 1
ATOM 737 C C . HIS A 1 90 ? 4.381 -9.749 -1.304 1.00 72.12 90 HIS A C 1
ATOM 739 O O . HIS A 1 90 ? 4.083 -10.348 -0.272 1.00 72.12 90 HIS A O 1
ATOM 745 N N . ASN A 1 91 ? 4.739 -10.397 -2.420 1.00 74.06 91 ASN A N 1
ATOM 746 C CA . ASN A 1 91 ? 4.779 -11.854 -2.590 1.00 74.06 91 ASN A CA 1
ATOM 747 C C . ASN A 1 91 ? 3.464 -12.569 -2.195 1.00 74.06 91 ASN A C 1
ATOM 749 O O . ASN A 1 91 ? 3.436 -13.771 -1.930 1.00 74.06 91 ASN A O 1
ATOM 753 N N . ALA A 1 92 ? 2.360 -11.823 -2.157 1.00 76.31 92 ALA A N 1
ATOM 754 C CA . ALA A 1 92 ? 1.032 -12.266 -1.759 1.00 76.31 92 ALA A CA 1
ATOM 755 C C . ALA A 1 92 ? 0.177 -12.505 -3.007 1.00 76.31 92 ALA A C 1
ATOM 757 O O . ALA A 1 92 ? -0.853 -11.863 -3.234 1.00 76.31 92 ALA A O 1
ATOM 758 N N . HIS A 1 93 ? 0.668 -13.427 -3.832 1.00 74.12 93 HIS A N 1
ATOM 759 C CA . HIS A 1 93 ? 0.006 -13.907 -5.035 1.00 74.12 93 HIS A CA 1
ATOM 760 C C . HIS A 1 93 ? -1.451 -14.286 -4.717 1.00 74.12 93 HIS A C 1
ATOM 762 O O . HIS A 1 93 ? -1.758 -14.736 -3.613 1.00 74.12 93 HIS A O 1
ATOM 768 N N . ASP A 1 94 ? -2.363 -14.042 -5.659 1.00 76.69 94 ASP A N 1
ATOM 769 C CA . ASP A 1 94 ? -3.807 -14.314 -5.543 1.00 76.69 94 ASP A CA 1
ATOM 770 C C . ASP A 1 94 ? -4.607 -13.505 -4.508 1.00 76.69 94 ASP A C 1
ATOM 772 O O . ASP A 1 94 ? -5.844 -13.561 -4.517 1.00 76.69 94 ASP A O 1
ATOM 776 N N . GLY A 1 95 ? -3.956 -12.715 -3.649 1.00 85.62 95 GLY A N 1
ATOM 777 C CA . GLY A 1 95 ? -4.651 -11.783 -2.766 1.00 85.62 95 GLY A CA 1
ATOM 778 C C . GLY A 1 95 ? -5.443 -10.767 -3.586 1.00 85.62 95 GLY A C 1
ATOM 779 O O . GLY A 1 95 ? -4.927 -10.217 -4.553 1.00 85.62 95 GLY A O 1
ATOM 780 N N . ILE A 1 96 ? -6.693 -10.482 -3.208 1.00 88.38 96 ILE A N 1
ATOM 781 C CA . ILE A 1 96 ? -7.589 -9.645 -4.026 1.00 88.38 96 ILE A CA 1
ATOM 782 C C . ILE A 1 96 ? -6.984 -8.278 -4.371 1.00 88.38 96 ILE A C 1
ATOM 784 O O . ILE A 1 96 ? -7.056 -7.837 -5.513 1.00 88.38 96 ILE A O 1
ATOM 788 N N . ILE A 1 97 ? -6.312 -7.637 -3.414 1.00 85.94 97 ILE A N 1
ATOM 789 C CA . ILE A 1 97 ? -5.634 -6.351 -3.621 1.00 85.94 97 ILE A CA 1
ATOM 790 C C . ILE A 1 97 ? -4.430 -6.471 -4.569 1.00 85.94 97 ILE A C 1
ATOM 792 O O . ILE A 1 97 ? -4.091 -5.500 -5.254 1.00 85.94 97 ILE A O 1
ATOM 796 N N . PHE A 1 98 ? -3.856 -7.675 -4.668 1.00 87.00 98 PHE A N 1
ATOM 797 C CA . PHE A 1 98 ? -2.658 -8.003 -5.430 1.00 87.00 98 PHE A CA 1
ATOM 798 C C . PHE A 1 98 ? -2.919 -8.638 -6.807 1.00 87.00 98 PHE A C 1
ATOM 800 O O . PHE A 1 98 ? -1.991 -9.033 -7.509 1.00 87.00 98 PHE A O 1
ATOM 807 N N . ILE A 1 99 ? -4.173 -8.700 -7.250 1.00 89.62 99 ILE A N 1
ATOM 808 C CA . ILE A 1 99 ? -4.484 -9.158 -8.606 1.00 89.62 99 ILE A CA 1
ATOM 809 C C . ILE A 1 99 ? -4.220 -8.028 -9.603 1.00 89.62 99 ILE A C 1
ATOM 811 O O . ILE A 1 99 ? -4.732 -6.910 -9.449 1.00 89.62 99 ILE A O 1
ATOM 815 N N . ALA A 1 100 ? -3.396 -8.337 -10.609 1.00 90.12 100 ALA A N 1
ATOM 816 C CA . ALA A 1 100 ? -3.000 -7.415 -11.667 1.00 90.12 100 ALA A CA 1
ATOM 817 C C . ALA A 1 100 ? -4.052 -7.297 -12.778 1.00 90.12 100 ALA A C 1
ATOM 819 O O . ALA A 1 100 ? -4.297 -6.192 -13.260 1.00 90.12 100 ALA A O 1
ATOM 820 N N . ASP A 1 101 ? -4.681 -8.411 -13.163 1.00 92.06 101 ASP A N 1
ATOM 821 C CA . ASP A 1 101 ? -5.698 -8.429 -14.214 1.00 92.06 101 ASP A CA 1
ATOM 822 C C . ASP A 1 101 ? -7.032 -7.833 -13.739 1.00 92.06 101 ASP A C 1
ATOM 824 O O . ASP A 1 101 ? -7.543 -8.156 -12.663 1.00 92.06 101 ASP A O 1
ATOM 828 N N . HIS A 1 102 ? -7.605 -6.957 -14.562 1.00 91.69 102 HIS A N 1
ATOM 829 C CA . HIS A 1 102 ? -8.837 -6.244 -14.245 1.00 91.69 102 HIS A CA 1
ATOM 830 C C . HIS A 1 102 ? -10.043 -7.175 -14.066 1.00 91.69 102 HIS A C 1
ATOM 832 O O . HIS A 1 102 ? -10.796 -7.025 -13.100 1.00 91.69 102 HIS A O 1
ATOM 838 N N . ASP A 1 103 ? -10.248 -8.121 -14.985 1.00 93.06 103 ASP A N 1
ATOM 839 C CA . ASP A 1 103 ? -11.434 -8.982 -14.974 1.00 93.06 103 ASP A CA 1
ATOM 840 C C . ASP A 1 103 ? -11.345 -9.983 -13.830 1.00 93.06 103 ASP A C 1
ATOM 842 O O . ASP A 1 103 ? -12.320 -10.180 -13.104 1.00 93.06 103 ASP A O 1
ATOM 846 N N . GLN A 1 104 ? -10.159 -10.550 -13.607 1.00 92.62 104 GLN A N 1
ATOM 847 C CA . GLN A 1 104 ? -9.913 -11.430 -12.474 1.00 92.62 104 GLN A CA 1
ATOM 848 C C . GLN A 1 104 ? -10.148 -10.691 -11.148 1.00 92.62 104 GLN A C 1
ATOM 850 O O . GLN A 1 104 ? -10.836 -11.206 -10.264 1.00 92.62 104 GLN A O 1
ATOM 855 N N . HIS A 1 105 ? -9.645 -9.459 -11.007 1.00 92.25 105 HIS A N 1
ATOM 856 C CA . HIS A 1 105 ? -9.903 -8.636 -9.826 1.00 92.25 105 HIS A CA 1
ATOM 857 C C . HIS A 1 105 ? -11.406 -8.371 -9.644 1.00 92.25 105 HIS A C 1
ATOM 859 O O . HIS A 1 105 ? -11.934 -8.522 -8.540 1.00 92.25 105 HIS A O 1
ATOM 865 N N . LYS A 1 106 ? -12.115 -8.012 -10.723 1.00 92.25 106 LYS A N 1
ATOM 866 C CA . LYS A 1 106 ? -13.565 -7.770 -10.715 1.00 92.25 106 LYS A CA 1
ATOM 867 C C . LYS A 1 106 ? -14.341 -9.009 -10.265 1.00 92.25 106 LYS A C 1
ATOM 869 O O . LYS A 1 106 ? -15.175 -8.894 -9.368 1.00 92.25 106 LYS A O 1
ATOM 874 N N . GLN A 1 107 ? -14.024 -10.179 -10.819 1.00 93.44 107 GLN A N 1
ATOM 875 C CA . GLN A 1 107 ? -14.637 -11.458 -10.448 1.00 93.44 107 GLN A CA 1
ATOM 876 C C . GLN A 1 107 ? -14.419 -11.786 -8.967 1.00 93.44 107 GLN A C 1
ATOM 878 O O . GLN A 1 107 ? -15.360 -12.191 -8.291 1.00 93.44 107 GLN A O 1
ATOM 883 N N . ARG A 1 108 ? -13.216 -11.549 -8.421 1.00 92.38 108 ARG A N 1
ATOM 884 C CA . ARG A 1 108 ? -12.944 -11.787 -6.990 1.00 92.38 108 ARG A CA 1
ATOM 885 C C . ARG A 1 108 ? -13.589 -10.751 -6.067 1.00 92.38 108 ARG A C 1
ATOM 887 O O . ARG A 1 108 ? -13.951 -11.074 -4.939 1.00 92.38 108 ARG A O 1
ATOM 894 N N . ARG A 1 109 ? -13.751 -9.505 -6.524 1.00 92.50 109 ARG A N 1
ATOM 895 C CA . ARG A 1 109 ? -14.345 -8.409 -5.737 1.00 92.50 109 ARG A CA 1
ATOM 896 C C . ARG A 1 109 ? -15.863 -8.453 -5.687 1.00 92.50 109 ARG A C 1
ATOM 898 O O . ARG A 1 109 ? -16.433 -7.998 -4.692 1.00 92.50 109 ARG A O 1
ATOM 905 N N . GLN A 1 110 ? -16.502 -8.979 -6.729 1.00 94.44 110 GLN A N 1
ATOM 906 C CA . GLN A 1 110 ? -17.955 -8.995 -6.876 1.00 94.44 110 GLN A CA 1
ATOM 907 C C . GLN A 1 110 ? -18.683 -9.726 -5.727 1.00 94.44 110 GLN A C 1
ATOM 909 O O . GLN A 1 110 ? -19.603 -9.121 -5.174 1.00 94.44 110 GLN A O 1
ATOM 914 N N . PRO A 1 111 ? -18.273 -10.932 -5.278 1.00 93.44 111 PRO A N 1
ATOM 915 C CA . PRO A 1 111 ? -18.911 -11.611 -4.144 1.00 93.44 111 PRO A CA 1
ATOM 916 C C . PRO A 1 111 ? -18.868 -10.812 -2.832 1.00 93.44 111 PRO A C 1
ATOM 918 O O . PRO A 1 111 ? -19.785 -10.894 -2.020 1.00 93.44 111 PRO A O 1
ATOM 921 N N . LEU A 1 112 ? -17.835 -9.984 -2.635 1.00 91.56 112 LEU A N 1
ATOM 922 C CA . LEU A 1 112 ? -17.672 -9.172 -1.425 1.00 91.56 112 LEU A CA 1
ATOM 923 C C . LEU A 1 112 ? -18.620 -7.961 -1.375 1.00 91.56 112 LEU A C 1
ATOM 925 O O . LEU A 1 112 ? -18.791 -7.364 -0.315 1.00 91.56 112 LEU A O 1
ATOM 929 N N . ASN A 1 113 ? -19.256 -7.577 -2.488 1.00 91.88 113 ASN A N 1
ATOM 930 C CA . ASN A 1 113 ? -20.133 -6.400 -2.529 1.00 91.88 113 ASN A CA 1
ATOM 931 C C . ASN A 1 113 ? -21.307 -6.493 -1.547 1.00 91.88 113 ASN A C 1
ATOM 933 O O . ASN A 1 113 ? -21.676 -5.484 -0.953 1.00 91.88 113 ASN A O 1
ATOM 937 N N . ALA A 1 114 ? -21.873 -7.688 -1.354 1.00 91.19 114 ALA A N 1
ATOM 938 C CA . ALA A 1 114 ? -22.985 -7.887 -0.427 1.00 91.19 114 ALA A CA 1
ATOM 939 C C . ALA A 1 114 ? -22.577 -7.593 1.026 1.00 91.19 114 ALA A C 1
ATOM 941 O O . ALA A 1 114 ? -23.329 -6.939 1.755 1.00 91.19 114 ALA A O 1
ATOM 942 N N . TYR A 1 115 ? -21.360 -8.005 1.408 1.00 89.38 115 TYR A N 1
ATOM 943 C CA . TYR A 1 115 ? -20.786 -7.741 2.728 1.00 89.38 115 TYR A CA 1
ATOM 944 C C . TYR A 1 115 ? -20.657 -6.244 2.993 1.00 89.38 115 TYR A C 1
ATOM 946 O O . TYR A 1 115 ? -21.043 -5.795 4.059 1.00 89.38 115 TYR A O 1
ATOM 954 N N . PHE A 1 116 ? -20.219 -5.460 2.007 1.00 91.12 116 PHE A N 1
ATOM 955 C CA . PHE A 1 116 ? -20.038 -4.010 2.143 1.00 91.12 116 PHE A CA 1
ATOM 956 C C . PHE A 1 116 ? -21.252 -3.181 1.683 1.00 91.12 116 PHE A C 1
ATOM 958 O O . PHE A 1 116 ? -21.123 -1.992 1.388 1.00 91.12 116 PHE A O 1
ATOM 965 N N . SER A 1 117 ? -22.441 -3.785 1.597 1.00 93.75 117 SER A N 1
ATOM 966 C CA . SER A 1 117 ? -23.671 -3.047 1.288 1.00 93.75 117 SER A CA 1
ATOM 967 C C . SER A 1 117 ? -24.058 -2.106 2.436 1.00 93.75 117 SER A C 1
ATOM 969 O O . SER A 1 117 ? -23.791 -2.398 3.602 1.00 93.75 117 SER A O 1
ATOM 971 N N . LYS A 1 118 ? -24.748 -0.994 2.132 1.00 94.50 118 LYS A N 1
ATOM 972 C CA . LYS A 1 118 ? -25.211 -0.031 3.156 1.00 94.50 118 LYS A CA 1
ATOM 973 C C . LYS A 1 118 ? -25.977 -0.721 4.289 1.00 94.50 118 LYS A C 1
ATOM 975 O O . LYS A 1 118 ? -25.732 -0.439 5.456 1.00 94.50 118 LYS A O 1
ATOM 980 N N . THR A 1 119 ? -26.855 -1.663 3.948 1.00 95.38 119 THR A N 1
ATOM 981 C CA . THR A 1 119 ? -27.648 -2.434 4.913 1.00 95.38 119 THR A CA 1
ATOM 982 C C . THR A 1 119 ? -26.785 -3.355 5.775 1.00 95.38 119 THR A C 1
ATOM 984 O O . THR A 1 119 ? -26.990 -3.421 6.986 1.00 95.38 119 THR A O 1
ATOM 987 N N . ALA A 1 120 ? -25.812 -4.058 5.184 1.00 91.88 120 ALA A N 1
ATOM 988 C CA . ALA A 1 120 ? -24.914 -4.939 5.931 1.00 91.88 120 ALA A CA 1
ATOM 989 C C . ALA A 1 120 ? -24.002 -4.152 6.885 1.00 91.88 120 ALA A C 1
ATOM 991 O O . ALA A 1 120 ? -23.809 -4.568 8.027 1.00 91.88 120 ALA A O 1
ATOM 992 N N . VAL A 1 121 ? -23.500 -2.992 6.449 1.00 92.81 121 VAL A N 1
ATOM 993 C CA . VAL A 1 121 ? -22.730 -2.066 7.294 1.00 92.81 121 VAL A CA 1
ATOM 994 C C . VAL A 1 121 ? -23.595 -1.522 8.433 1.00 92.81 121 VAL A C 1
ATOM 996 O O . VAL A 1 121 ? -23.199 -1.626 9.589 1.00 92.81 121 VAL A O 1
ATOM 999 N N . ALA A 1 122 ? -24.802 -1.027 8.140 1.00 94.06 122 ALA A N 1
ATOM 1000 C CA . ALA A 1 122 ? -25.717 -0.494 9.152 1.00 94.06 122 ALA A CA 1
ATOM 1001 C C . ALA A 1 122 ? -26.084 -1.538 10.222 1.00 94.06 122 ALA A C 1
ATOM 1003 O O . ALA A 1 122 ? -26.103 -1.232 11.411 1.00 94.06 122 ALA A O 1
ATOM 1004 N N . ARG A 1 123 ? -26.281 -2.806 9.831 1.00 93.75 123 ARG A N 1
ATOM 1005 C CA . ARG A 1 123 ? -26.543 -3.908 10.776 1.00 93.75 123 ARG A CA 1
ATOM 1006 C C . ARG A 1 123 ? -25.401 -4.123 11.779 1.00 93.75 123 ARG A C 1
ATOM 1008 O O . ARG A 1 123 ? -25.630 -4.668 12.853 1.00 93.75 123 ARG A O 1
ATOM 1015 N N . ARG A 1 124 ? -24.176 -3.718 11.441 1.00 91.56 124 ARG A N 1
ATOM 1016 C CA . ARG A 1 124 ? -22.988 -3.830 12.300 1.00 91.56 124 ARG A CA 1
ATOM 1017 C C . ARG A 1 124 ? -22.658 -2.531 13.041 1.00 91.56 124 ARG A C 1
ATOM 1019 O O . ARG A 1 124 ? -21.619 -2.470 13.684 1.00 91.56 124 ARG A O 1
ATOM 1026 N N . GLN A 1 125 ? -23.525 -1.518 13.006 1.00 93.19 125 GLN A N 1
ATOM 1027 C CA . GLN A 1 125 ? -23.286 -0.253 13.708 1.00 93.19 125 GLN A CA 1
ATOM 1028 C C . GLN A 1 125 ? -23.055 -0.451 15.214 1.00 93.19 125 GLN A C 1
ATOM 1030 O O . GLN A 1 125 ? -22.140 0.157 15.758 1.00 93.19 125 GLN A O 1
ATOM 1035 N N . GLY A 1 126 ? -23.819 -1.341 15.863 1.00 95.00 126 GLY A N 1
ATOM 1036 C CA . GLY A 1 126 ? -23.653 -1.642 17.291 1.00 95.00 126 GLY A CA 1
ATOM 1037 C C . GLY A 1 126 ? -22.234 -2.098 17.642 1.00 95.00 126 GLY A C 1
ATOM 1038 O O . GLY A 1 126 ? -21.647 -1.581 18.579 1.00 95.00 126 GLY A O 1
ATOM 1039 N N . LEU A 1 127 ? -21.625 -2.945 16.803 1.00 94.06 127 LEU A N 1
ATOM 1040 C CA . LEU A 1 127 ? -20.231 -3.375 16.971 1.00 94.06 127 LEU A CA 1
ATOM 1041 C C . LEU A 1 127 ? -19.272 -2.183 16.970 1.00 94.06 127 LEU A C 1
ATOM 1043 O O . LEU A 1 127 ? -18.351 -2.142 17.777 1.00 94.06 127 LEU A O 1
ATOM 1047 N N . VAL A 1 128 ? -19.469 -1.210 16.078 1.00 94.56 128 VAL A N 1
ATOM 1048 C CA . VAL A 1 128 ? -18.612 -0.017 16.027 1.00 94.56 128 VAL A CA 1
ATOM 1049 C C . VAL A 1 128 ? -18.791 0.820 17.293 1.00 94.56 128 VAL A C 1
ATOM 1051 O O . VAL A 1 128 ? -17.791 1.204 17.897 1.00 94.56 128 VAL A O 1
ATOM 1054 N N . CYS A 1 129 ? -20.037 1.049 17.720 1.00 96.19 129 CYS A N 1
ATOM 1055 C CA . CYS A 1 129 ? -20.345 1.755 18.966 1.00 96.19 129 CYS A CA 1
ATOM 1056 C C . CYS A 1 129 ? -19.687 1.076 20.174 1.00 96.19 129 CYS A C 1
ATOM 1058 O O . CYS A 1 129 ? -18.963 1.742 20.904 1.00 96.19 129 CYS A O 1
ATOM 1060 N N . ASP A 1 130 ? -19.800 -0.248 20.308 1.00 95.69 130 ASP A N 1
ATOM 1061 C CA . ASP A 1 130 ? -19.201 -1.000 21.418 1.00 95.69 130 ASP A CA 1
ATOM 1062 C C . ASP A 1 130 ? -17.675 -0.817 21.500 1.00 95.69 130 ASP A C 1
ATOM 1064 O O . ASP A 1 130 ? -17.100 -0.731 22.588 1.00 95.69 130 ASP A O 1
ATOM 1068 N N . LYS A 1 131 ? -16.976 -0.781 20.355 1.00 96.06 131 LYS A N 1
ATOM 1069 C CA . LYS A 1 131 ? -15.517 -0.568 20.329 1.00 96.06 131 LYS A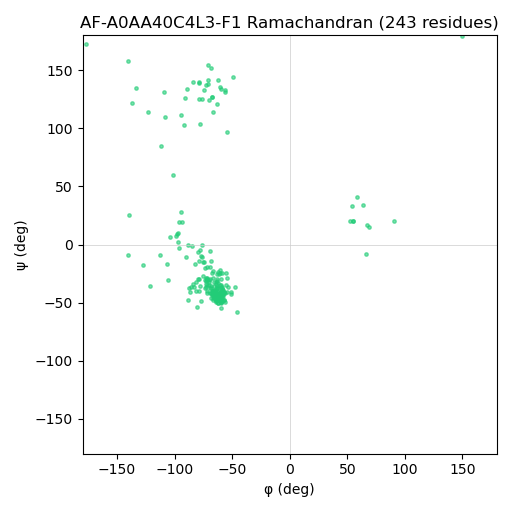 CA 1
ATOM 1070 C C . LYS A 1 131 ? -15.152 0.887 20.633 1.00 96.06 131 LYS A C 1
ATOM 1072 O O . LYS A 1 131 ? -14.153 1.124 21.313 1.00 96.06 131 LYS A O 1
ATOM 1077 N N . VAL A 1 132 ? -15.948 1.846 20.157 1.00 96.81 132 VAL A N 1
ATOM 1078 C CA . VAL A 1 132 ? -15.775 3.274 20.470 1.00 96.81 132 VAL A CA 1
ATOM 1079 C C . VAL A 1 132 ? -15.981 3.520 21.963 1.00 96.81 132 VAL A C 1
ATOM 1081 O O . VAL A 1 132 ? -15.124 4.137 22.590 1.00 96.81 132 VAL A O 1
ATOM 1084 N N . ASP A 1 133 ? -17.035 2.959 22.555 1.00 96.94 133 ASP A N 1
ATOM 1085 C CA . ASP A 1 133 ? -17.320 3.081 23.985 1.00 96.94 133 ASP A CA 1
ATOM 1086 C C . ASP A 1 133 ? -16.176 2.513 24.829 1.00 96.94 133 ASP A C 1
ATOM 1088 O O . ASP A 1 133 ? -15.723 3.155 25.778 1.00 96.94 133 ASP A O 1
ATOM 1092 N N . LYS A 1 134 ? -15.624 1.355 24.440 1.00 94.94 134 LYS A N 1
ATOM 1093 C CA . LYS A 1 134 ? -14.426 0.782 25.081 1.00 94.94 134 LYS A CA 1
ATOM 1094 C C . LYS A 1 134 ? -13.225 1.720 25.016 1.00 94.94 134 LYS A C 1
ATOM 1096 O O . LYS A 1 134 ? -12.526 1.889 26.016 1.00 94.94 134 LYS A O 1
ATOM 1101 N N . LEU A 1 135 ? -12.972 2.337 23.861 1.00 95.69 135 LEU A N 1
ATOM 1102 C CA . LEU A 1 135 ? -11.889 3.308 23.728 1.00 95.69 135 LEU A CA 1
ATOM 1103 C C . LEU A 1 135 ? -12.132 4.521 24.639 1.00 95.69 135 LEU A C 1
ATOM 1105 O O . LEU A 1 135 ? -11.240 4.897 25.398 1.00 95.69 135 LEU A O 1
ATOM 1109 N N . CYS A 1 136 ? -13.338 5.091 24.627 1.00 94.94 136 CYS A N 1
ATOM 1110 C CA . CYS A 1 136 ? -13.713 6.216 25.482 1.00 94.94 136 CYS A CA 1
ATOM 1111 C C . CYS A 1 136 ? -13.538 5.897 26.972 1.00 94.94 136 CYS A C 1
ATOM 1113 O O . CYS A 1 136 ? -12.953 6.697 27.699 1.00 94.94 136 CYS A O 1
ATOM 1115 N N . GLN A 1 137 ? -13.967 4.714 27.420 1.00 93.12 137 GLN A N 1
ATOM 1116 C CA . GLN A 1 137 ? -13.774 4.252 28.798 1.00 93.12 137 GLN A CA 1
ATOM 1117 C C . GLN A 1 137 ? -12.289 4.182 29.171 1.00 93.12 137 GLN A C 1
ATOM 1119 O O . GLN A 1 137 ? -11.898 4.641 30.245 1.00 93.12 137 GLN A O 1
ATOM 1124 N N . ARG A 1 138 ? -11.438 3.666 28.275 1.00 90.06 138 ARG A N 1
ATOM 1125 C CA . ARG A 1 138 ? -9.988 3.606 28.505 1.00 90.06 138 ARG A CA 1
ATOM 1126 C C . ARG A 1 138 ? -9.335 4.978 28.579 1.00 90.06 138 ARG A C 1
ATOM 1128 O O . ARG A 1 138 ? -8.484 5.191 29.441 1.00 90.06 138 ARG A O 1
ATOM 1135 N N . LEU A 1 139 ? -9.730 5.895 27.701 1.00 90.56 139 LEU A N 1
ATOM 1136 C CA . LEU A 1 139 ? -9.238 7.270 27.725 1.00 90.56 139 LEU A CA 1
ATOM 1137 C C . LEU A 1 139 ? -9.669 7.975 29.018 1.00 90.56 139 LEU A C 1
ATOM 1139 O O . LEU A 1 139 ? -8.833 8.572 29.693 1.00 90.56 139 LEU A O 1
ATOM 1143 N N . ALA A 1 140 ? -10.936 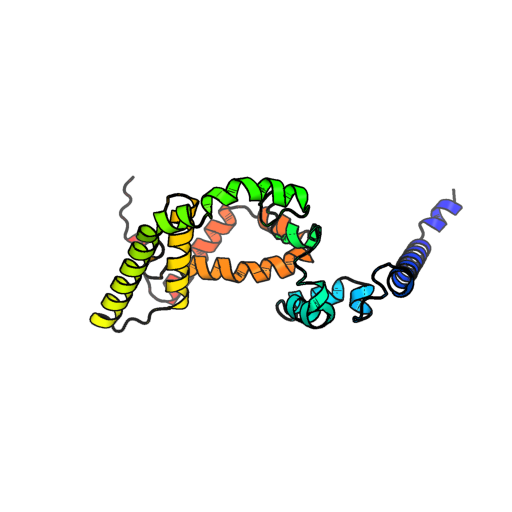7.839 29.416 1.00 90.25 140 ALA A N 1
ATOM 1144 C CA . ALA A 1 140 ? -11.454 8.416 30.654 1.00 90.25 140 ALA A CA 1
ATOM 1145 C C . ALA A 1 140 ? -10.724 7.876 31.896 1.00 90.25 140 ALA A C 1
ATOM 1147 O O . ALA A 1 140 ? -10.321 8.655 32.758 1.00 90.25 140 ALA A O 1
ATOM 1148 N N . ALA A 1 141 ? -10.485 6.562 31.966 1.00 87.56 141 ALA A N 1
ATOM 1149 C CA . ALA A 1 141 ? -9.762 5.939 33.075 1.00 87.56 141 ALA A CA 1
ATOM 1150 C C . ALA A 1 141 ? -8.311 6.438 33.194 1.00 87.56 141 ALA A C 1
ATOM 1152 O O . ALA A 1 141 ? -7.818 6.683 34.297 1.00 87.56 141 ALA A O 1
ATOM 1153 N N . ALA A 1 142 ? -7.626 6.628 32.066 1.00 84.62 142 ALA A N 1
ATOM 1154 C CA . ALA A 1 142 ? -6.263 7.147 32.061 1.00 84.62 142 ALA A CA 1
ATOM 1155 C C . ALA A 1 142 ? -6.191 8.611 32.526 1.00 84.62 142 ALA A C 1
ATOM 1157 O O . ALA A 1 142 ? -5.302 8.964 33.304 1.00 84.62 142 ALA A O 1
ATOM 1158 N N . VAL A 1 143 ? -7.158 9.438 32.109 1.00 82.31 143 VAL A N 1
ATOM 1159 C CA . VAL A 1 143 ? -7.277 10.841 32.540 1.00 82.31 143 VAL A CA 1
ATOM 1160 C C . VAL A 1 143 ? -7.615 10.942 34.031 1.00 82.31 143 VAL A C 1
ATOM 1162 O O . VAL A 1 143 ? -7.058 11.789 34.723 1.00 82.31 143 VAL A O 1
A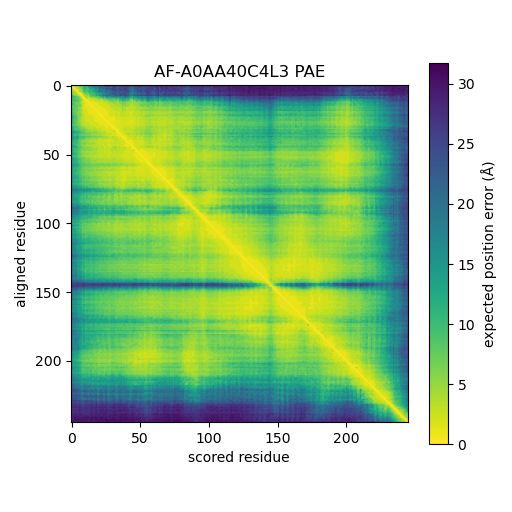TOM 1165 N N . ALA A 1 144 ? -8.490 10.072 34.542 1.00 81.00 144 ALA A N 1
ATOM 1166 C CA . ALA A 1 144 ? -8.998 10.157 35.910 1.00 81.00 144 ALA A CA 1
ATOM 1167 C C . ALA A 1 144 ? -8.007 9.698 36.996 1.00 81.00 144 ALA A C 1
ATOM 1169 O O . ALA A 1 144 ? -8.132 10.136 38.136 1.00 81.00 144 ALA A O 1
ATOM 1170 N N . GLY A 1 145 ? -7.064 8.800 36.684 1.00 67.56 145 GLY A N 1
ATOM 1171 C CA . GLY A 1 145 ? -6.344 8.070 37.737 1.00 67.56 145 GLY A CA 1
ATOM 1172 C C . GLY A 1 145 ? -4.818 8.079 37.703 1.00 67.56 145 GLY A C 1
ATOM 1173 O O . GLY A 1 145 ? -4.220 7.704 38.705 1.00 67.56 145 GLY A O 1
ATOM 1174 N N . THR A 1 146 ? -4.158 8.424 36.589 1.00 62.62 146 THR A N 1
ATOM 1175 C CA . THR A 1 146 ? -2.751 7.985 36.422 1.00 62.62 146 THR A CA 1
ATOM 1176 C C . THR A 1 146 ? -1.771 8.974 35.798 1.00 62.62 146 THR A C 1
ATOM 1178 O O . THR A 1 146 ? -0.578 8.682 35.805 1.00 62.62 146 THR A O 1
ATOM 1181 N N . GLY A 1 147 ? -2.204 10.120 35.252 1.00 67.75 147 GLY A N 1
ATOM 1182 C CA . GLY A 1 147 ? -1.289 11.020 34.522 1.00 67.75 147 GLY A CA 1
ATOM 1183 C C . GLY A 1 147 ? -0.543 10.316 33.374 1.00 67.75 147 GLY A C 1
ATOM 1184 O O . GLY A 1 147 ? 0.524 10.755 32.949 1.00 67.75 147 GLY A O 1
ATOM 1185 N N . ARG A 1 148 ? -1.077 9.178 32.909 1.00 74.31 148 ARG A N 1
ATOM 1186 C CA . ARG A 1 148 ? -0.429 8.280 31.956 1.00 74.31 148 ARG A CA 1
ATOM 1187 C C . ARG A 1 148 ? -0.525 8.887 30.563 1.00 74.31 148 ARG A C 1
ATOM 1189 O O . ARG A 1 148 ? -1.617 9.184 30.084 1.00 74.31 148 ARG A O 1
ATOM 1196 N N . VAL A 1 149 ? 0.619 9.040 29.902 1.00 82.31 149 VAL A N 1
ATOM 1197 C CA . VAL A 1 149 ? 0.671 9.452 28.496 1.00 82.31 149 VAL A CA 1
ATOM 1198 C C . VAL A 1 149 ? 0.094 8.325 27.639 1.00 82.31 149 VAL A C 1
ATOM 1200 O O . VAL A 1 149 ? 0.520 7.175 27.749 1.00 82.31 149 VAL A O 1
ATOM 1203 N N . ILE A 1 150 ? -0.888 8.654 26.800 1.00 85.12 150 ILE A N 1
ATOM 1204 C CA . ILE A 1 150 ? -1.496 7.724 25.846 1.00 85.12 150 ILE A CA 1
ATOM 1205 C C . ILE A 1 150 ? -1.068 8.110 24.437 1.00 85.12 150 ILE A C 1
ATOM 1207 O O . ILE A 1 150 ? -1.220 9.260 24.026 1.00 85.12 150 ILE A O 1
ATOM 1211 N N . ASP A 1 151 ? -0.607 7.123 23.674 1.00 86.94 151 ASP A N 1
ATOM 1212 C CA . ASP A 1 151 ? -0.443 7.261 22.233 1.00 86.94 151 ASP A CA 1
ATOM 1213 C C . ASP A 1 151 ? -1.808 7.129 21.537 1.00 86.94 151 ASP A C 1
ATOM 1215 O O . ASP A 1 151 ? -2.367 6.038 21.388 1.00 86.94 151 ASP A O 1
ATOM 1219 N N . ILE A 1 152 ? -2.354 8.267 21.107 1.00 90.25 152 ILE A N 1
ATOM 1220 C CA . ILE A 1 152 ? -3.628 8.332 20.383 1.00 90.25 152 ILE A CA 1
ATOM 1221 C C . ILE A 1 152 ? -3.533 7.654 19.008 1.00 90.25 152 ILE A C 1
ATOM 1223 O O . ILE A 1 152 ? -4.510 7.056 18.556 1.00 90.25 152 ILE A O 1
ATOM 1227 N N . GLY A 1 153 ? -2.371 7.691 18.348 1.00 89.56 153 GLY A N 1
ATOM 1228 C CA . GLY A 1 153 ? -2.159 7.026 17.063 1.00 89.56 153 GLY A CA 1
ATOM 1229 C C . GLY A 1 153 ? -2.252 5.506 17.193 1.00 89.56 153 GLY A C 1
ATOM 1230 O O . GLY A 1 153 ? -2.937 4.853 16.396 1.00 89.56 153 GLY A O 1
ATOM 1231 N N . ALA A 1 154 ? -1.640 4.949 18.240 1.00 89.75 154 ALA A N 1
ATOM 1232 C CA . ALA A 1 154 ? -1.776 3.535 18.580 1.00 89.75 154 ALA A CA 1
ATOM 1233 C C . ALA A 1 154 ? -3.226 3.181 18.952 1.00 89.75 154 ALA A C 1
ATOM 1235 O O . ALA A 1 154 ? -3.762 2.189 18.459 1.00 89.75 154 ALA A O 1
ATOM 1236 N N . ALA A 1 155 ? -3.901 4.020 19.743 1.00 92.88 155 ALA A N 1
ATOM 1237 C CA . ALA A 1 155 ? -5.281 3.781 20.163 1.00 92.88 155 ALA A CA 1
ATOM 1238 C C . ALA A 1 155 ? -6.285 3.780 18.991 1.00 92.88 155 ALA A C 1
ATOM 1240 O O . ALA A 1 155 ? -7.150 2.904 18.908 1.00 92.88 155 ALA A O 1
ATOM 1241 N N . LEU A 1 156 ? -6.152 4.711 18.040 1.00 93.56 156 LEU A N 1
ATOM 1242 C CA . LEU A 1 156 ? -6.982 4.748 16.827 1.00 93.56 156 LEU A CA 1
ATOM 1243 C C . LEU A 1 156 ? -6.687 3.574 15.884 1.00 93.56 156 LEU A C 1
ATOM 1245 O O . LEU A 1 156 ? -7.600 3.035 15.249 1.00 93.56 156 LEU A O 1
ATOM 1249 N N . SER A 1 157 ? -5.424 3.151 15.811 1.00 92.88 157 SER A N 1
ATOM 1250 C CA . SER A 1 157 ? -5.025 1.972 15.036 1.00 92.88 157 SER A CA 1
ATOM 1251 C C . SER A 1 157 ? -5.603 0.692 15.642 1.00 92.88 157 SER A C 1
ATOM 1253 O O . SER A 1 157 ? -6.131 -0.145 14.909 1.00 92.88 157 SER A O 1
ATOM 1255 N N . ALA A 1 158 ? -5.603 0.576 16.974 1.00 93.75 158 ALA A N 1
ATOM 1256 C CA . ALA A 1 158 ? -6.248 -0.512 17.700 1.00 93.75 158 ALA A CA 1
ATOM 1257 C C . ALA A 1 158 ? -7.756 -0.557 17.450 1.00 93.75 158 ALA A C 1
ATOM 1259 O O . ALA A 1 158 ? -8.278 -1.612 17.100 1.00 93.75 158 ALA A O 1
ATOM 1260 N N . LEU A 1 159 ? -8.443 0.588 17.550 1.00 95.62 159 LEU A N 1
ATOM 1261 C CA . LEU A 1 159 ? -9.871 0.686 17.240 1.00 95.62 159 LEU A CA 1
ATOM 1262 C C . LEU A 1 159 ? -10.161 0.214 15.810 1.00 95.62 159 LEU A C 1
ATOM 1264 O O . LEU A 1 159 ? -11.039 -0.618 15.595 1.00 95.62 159 LEU A O 1
ATOM 1268 N N . SER A 1 160 ? -9.398 0.714 14.836 1.00 93.88 160 SER A N 1
ATOM 1269 C CA . SER A 1 160 ? -9.571 0.364 13.422 1.00 93.88 160 SER A CA 1
ATOM 1270 C C . SER A 1 160 ? -9.316 -1.122 13.164 1.00 93.88 160 SER A C 1
ATOM 1272 O O . SER A 1 160 ? -10.069 -1.759 12.425 1.00 93.88 160 SER A O 1
ATOM 1274 N N . SER A 1 161 ? -8.277 -1.683 13.787 1.00 92.62 161 SER A N 1
ATOM 1275 C CA . SER A 1 161 ? -7.919 -3.100 13.706 1.00 92.62 161 SER A CA 1
ATOM 1276 C C . SER A 1 161 ? -9.012 -3.986 14.305 1.00 92.62 161 SER A C 1
ATOM 1278 O O . SER A 1 161 ? -9.473 -4.927 13.656 1.00 92.62 161 SER A O 1
ATOM 1280 N N . ASP A 1 162 ? -9.496 -3.655 15.501 1.00 94.25 162 ASP A N 1
ATOM 1281 C CA . ASP A 1 162 ? -10.521 -4.430 16.197 1.00 94.25 162 ASP A CA 1
ATOM 1282 C C . ASP A 1 162 ? -11.865 -4.360 15.465 1.00 94.25 162 ASP A C 1
ATOM 1284 O O . ASP A 1 162 ? -12.513 -5.388 15.292 1.00 94.25 162 ASP A O 1
ATOM 1288 N N . VAL A 1 163 ? -12.265 -3.187 14.958 1.00 95.12 163 VAL A N 1
ATOM 1289 C CA . VAL A 1 163 ? -13.469 -3.053 14.121 1.00 95.12 163 VAL A CA 1
ATOM 1290 C C . VAL A 1 163 ? -13.324 -3.858 12.830 1.00 95.12 163 VAL A C 1
ATOM 1292 O O . VAL A 1 163 ? -14.236 -4.596 12.469 1.00 95.12 163 VAL A O 1
ATOM 1295 N N . SER A 1 164 ? -12.187 -3.751 12.136 1.00 92.31 164 SER A N 1
ATOM 1296 C CA . SER A 1 164 ? -11.980 -4.427 10.848 1.00 92.31 164 SER A CA 1
ATOM 1297 C C . SER A 1 164 ? -11.948 -5.948 10.990 1.00 92.31 164 SER A C 1
ATOM 1299 O O . SER A 1 164 ? -12.560 -6.651 10.188 1.00 92.31 164 SER A O 1
ATOM 1301 N N . THR A 1 165 ? -11.255 -6.464 12.006 1.00 92.38 165 THR A N 1
ATOM 1302 C CA . THR A 1 165 ? -11.146 -7.909 12.262 1.00 92.38 165 THR A CA 1
ATOM 1303 C C . THR A 1 165 ? -12.472 -8.500 12.723 1.00 92.38 165 THR A C 1
ATOM 1305 O O . THR A 1 165 ? -12.889 -9.534 12.203 1.00 92.38 165 THR A O 1
ATOM 1308 N N . ASP A 1 166 ? -13.198 -7.811 13.600 1.00 92.69 166 ASP A N 1
ATOM 1309 C CA . ASP A 1 166 ? -14.518 -8.247 14.054 1.00 92.69 166 ASP A CA 1
ATOM 1310 C C . ASP A 1 166 ? -15.538 -8.203 12.900 1.00 92.69 166 ASP A C 1
ATOM 1312 O O . ASP A 1 166 ? -16.248 -9.173 12.638 1.00 92.69 166 ASP A O 1
ATOM 1316 N N . TYR A 1 167 ? -15.520 -7.141 12.090 1.00 91.31 167 TYR A N 1
ATOM 1317 C CA . TYR A 1 167 ? -16.390 -7.028 10.920 1.00 91.31 167 TYR A CA 1
ATOM 1318 C C . TYR A 1 167 ? -16.101 -8.089 9.845 1.00 91.31 167 TYR A C 1
ATOM 1320 O O . TYR A 1 167 ? -17.033 -8.695 9.311 1.00 91.31 167 TYR A O 1
ATOM 1328 N N . ALA A 1 168 ? -14.826 -8.310 9.507 1.00 88.88 168 ALA A N 1
ATOM 1329 C CA . ALA A 1 168 ? -14.432 -9.192 8.409 1.00 88.88 168 ALA A CA 1
ATOM 1330 C C . ALA A 1 168 ? -14.374 -10.675 8.807 1.00 88.88 168 ALA A C 1
ATOM 1332 O O . ALA A 1 168 ? -14.704 -11.535 7.993 1.00 88.88 168 ALA A O 1
ATOM 1333 N N . LEU A 1 169 ? -13.942 -10.982 10.034 1.00 89.75 169 LEU A N 1
ATOM 1334 C CA . LEU A 1 169 ? -13.673 -12.348 10.502 1.00 89.75 169 LEU A CA 1
ATOM 1335 C C . LEU A 1 169 ? -14.648 -12.817 11.590 1.00 89.75 169 LEU A C 1
ATOM 1337 O O . LEU A 1 169 ? -14.610 -13.987 11.969 1.00 89.75 169 LEU A O 1
ATOM 1341 N N . GLY A 1 170 ? -15.489 -11.926 12.127 1.00 89.06 170 GLY A N 1
ATOM 1342 C CA . GLY A 1 170 ? -16.319 -12.214 13.301 1.00 89.06 170 GLY A CA 1
ATOM 1343 C C . GLY A 1 170 ? -15.504 -12.414 14.580 1.00 89.06 170 GLY A C 1
ATOM 1344 O O . GLY A 1 170 ? -15.997 -13.024 15.527 1.00 89.06 170 GLY A O 1
ATOM 1345 N N . LYS A 1 171 ? -14.234 -11.984 14.587 1.00 89.88 171 LYS A N 1
ATOM 1346 C CA . LYS A 1 171 ? -13.305 -12.126 15.711 1.00 89.88 171 LYS A CA 1
ATOM 1347 C C . LYS A 1 171 ? -12.521 -10.839 15.899 1.00 89.88 171 LYS A C 1
ATOM 1349 O O . LYS A 1 171 ? -11.817 -10.406 14.993 1.00 89.88 171 LYS A O 1
ATOM 1354 N N . SER A 1 172 ? -12.630 -10.272 17.092 1.00 86.00 172 SER A N 1
ATOM 1355 C CA . SER A 1 172 ? -11.852 -9.114 17.516 1.00 86.00 172 SER A CA 1
ATOM 1356 C C . SER A 1 172 ? -10.391 -9.501 17.744 1.00 86.00 172 SER A C 1
ATOM 1358 O O . SER A 1 172 ? -10.109 -10.546 18.327 1.00 86.00 172 SER A O 1
ATOM 1360 N N . ALA A 1 173 ? -9.461 -8.655 17.303 1.00 82.94 173 ALA A N 1
ATOM 1361 C CA . ALA A 1 173 ? -8.046 -8.771 17.658 1.00 82.94 173 ALA A CA 1
ATOM 1362 C C . ALA A 1 173 ? -7.743 -8.296 19.095 1.00 82.94 173 ALA A C 1
ATOM 1364 O O . ALA A 1 173 ? -6.642 -8.527 19.594 1.00 82.94 173 ALA A O 1
ATOM 1365 N N . ASP A 1 174 ? -8.720 -7.652 19.742 1.00 90.94 174 ASP A N 1
ATOM 1366 C CA . ASP A 1 174 ? -8.684 -7.181 21.130 1.00 90.94 174 ASP A CA 1
ATOM 1367 C C . ASP A 1 174 ? -7.478 -6.286 21.459 1.00 90.94 174 ASP A C 1
ATOM 1369 O O . ASP A 1 174 ? -6.987 -6.248 22.590 1.00 90.94 174 ASP A O 1
ATOM 1373 N N . ASN A 1 175 ? -7.017 -5.504 20.480 1.00 90.81 175 ASN A N 1
ATOM 1374 C CA . ASN A 1 175 ? -5.932 -4.546 20.669 1.00 90.81 175 ASN A CA 1
ATOM 1375 C C . ASN A 1 175 ? -6.319 -3.448 21.663 1.00 90.81 175 ASN A C 1
ATOM 1377 O O . ASN A 1 175 ? -5.464 -2.996 22.421 1.00 90.81 175 ASN A O 1
ATOM 1381 N N . LEU A 1 176 ? -7.599 -3.062 21.722 1.00 91.94 176 LEU A N 1
ATOM 1382 C CA . LEU A 1 176 ? -8.099 -2.076 22.688 1.00 91.94 176 LEU A CA 1
ATOM 1383 C C . LEU A 1 176 ? -7.930 -2.521 24.150 1.00 91.94 176 LEU A C 1
ATOM 1385 O O . LEU A 1 176 ? -7.833 -1.673 25.041 1.00 91.94 176 LEU A O 1
ATOM 1389 N N . LEU A 1 177 ? -7.867 -3.833 24.408 1.00 90.44 177 LEU A N 1
ATOM 1390 C CA . LEU A 1 177 ? -7.679 -4.385 25.753 1.00 90.44 177 LEU A CA 1
ATOM 1391 C C . LEU A 1 177 ? -6.210 -4.394 26.194 1.00 90.44 177 LEU A C 1
ATOM 1393 O O . LEU A 1 177 ? -5.929 -4.529 27.381 1.00 90.44 177 LEU A O 1
ATOM 1397 N N . ARG A 1 178 ? -5.266 -4.246 25.260 1.00 88.62 178 ARG A N 1
ATOM 1398 C CA . ARG A 1 178 ? -3.828 -4.279 25.551 1.00 88.62 178 ARG A CA 1
ATOM 1399 C C . ARG A 1 178 ? -3.372 -2.949 26.124 1.00 88.62 178 ARG A C 1
ATOM 1401 O O . ARG A 1 178 ? -3.750 -1.897 25.612 1.00 88.62 178 ARG A O 1
ATOM 1408 N N . ASP A 1 179 ? -2.511 -2.970 27.134 1.00 85.75 179 ASP A N 1
ATOM 1409 C CA . ASP A 1 179 ? -2.015 -1.751 27.786 1.00 85.75 179 ASP A CA 1
ATOM 1410 C C . ASP A 1 179 ? -1.403 -0.730 26.819 1.00 85.75 179 ASP A C 1
ATOM 1412 O O . ASP A 1 179 ? -1.608 0.469 26.994 1.00 85.75 179 ASP A O 1
ATOM 1416 N N . ASP A 1 180 ? -0.708 -1.218 25.792 1.00 86.81 180 ASP A N 1
ATOM 1417 C CA . ASP A 1 180 ? -0.007 -0.449 24.763 1.00 86.81 180 ASP A CA 1
ATOM 1418 C C . ASP A 1 180 ? -0.818 -0.266 23.467 1.00 86.81 180 ASP A C 1
ATOM 1420 O O . ASP A 1 180 ? -0.255 0.124 22.443 1.00 86.81 180 ASP A O 1
ATOM 1424 N N . PHE A 1 181 ? -2.107 -0.624 23.474 1.00 89.75 181 PHE A N 1
ATOM 1425 C CA . PHE A 1 181 ? -2.974 -0.660 22.290 1.00 89.75 181 PHE A CA 1
ATOM 1426 C C . PHE A 1 181 ? -2.420 -1.516 21.131 1.00 89.75 181 PHE A C 1
ATOM 1428 O O . PHE A 1 181 ? -2.799 -1.340 19.976 1.00 89.75 181 PHE A O 1
ATOM 1435 N N . GLY A 1 182 ? -1.489 -2.440 21.396 1.00 86.00 182 GLY A N 1
ATOM 1436 C CA . GLY A 1 182 ? -0.805 -3.171 20.330 1.00 86.00 182 GLY A CA 1
ATOM 1437 C C . GLY A 1 182 ? 0.035 -2.265 19.419 1.00 86.00 182 GLY A C 1
ATOM 1438 O O . GLY A 1 182 ? 0.151 -2.524 18.220 1.00 86.00 182 GLY A O 1
ATOM 1439 N N . SER A 1 183 ? 0.638 -1.200 19.950 1.00 85.56 183 SER A N 1
ATOM 1440 C CA . SER A 1 183 ? 1.509 -0.283 19.192 1.00 85.56 183 SER A CA 1
ATOM 1441 C C . SER A 1 183 ? 2.550 -1.015 18.327 1.00 85.56 183 SER A C 1
ATOM 1443 O O . SER A 1 183 ? 2.779 -0.643 17.176 1.00 85.56 183 SER A O 1
ATOM 1445 N N . GLY A 1 184 ? 3.100 -2.134 18.811 1.00 83.44 184 GLY A N 1
ATOM 1446 C CA . GLY A 1 184 ? 4.041 -2.965 18.056 1.00 83.44 184 GLY A CA 1
ATOM 1447 C C . GLY A 1 184 ? 3.499 -3.492 16.719 1.00 83.44 184 GLY A C 1
ATOM 1448 O O . GLY A 1 184 ? 4.211 -3.440 15.714 1.00 83.44 184 GLY A O 1
ATOM 1449 N N . ILE A 1 185 ? 2.243 -3.964 16.667 1.00 78.12 185 ILE A N 1
ATOM 1450 C CA . ILE A 1 185 ? 1.643 -4.434 15.404 1.00 78.12 185 ILE A CA 1
ATOM 1451 C C . ILE A 1 185 ? 1.320 -3.259 14.476 1.00 78.12 185 ILE A C 1
ATOM 1453 O O . ILE A 1 185 ? 1.490 -3.364 13.262 1.00 78.12 185 ILE A O 1
ATOM 1457 N N . THR A 1 186 ? 0.938 -2.117 15.050 1.00 82.06 186 THR A N 1
ATOM 1458 C CA . THR A 1 186 ? 0.681 -0.877 14.308 1.00 82.06 186 THR A CA 1
ATOM 1459 C C . THR A 1 186 ? 1.942 -0.392 13.595 1.00 82.06 186 THR A C 1
ATOM 1461 O O . THR A 1 186 ? 1.920 -0.185 12.382 1.00 82.06 186 THR A O 1
ATOM 1464 N N . HIS A 1 187 ? 3.067 -0.295 14.309 1.00 82.62 187 HIS A N 1
ATOM 1465 C CA . HIS A 1 187 ? 4.349 0.091 13.718 1.00 82.62 187 HIS A CA 1
ATOM 1466 C C . HIS A 1 187 ? 4.806 -0.883 12.632 1.00 82.62 187 HIS A C 1
ATOM 1468 O O . HIS A 1 187 ? 5.284 -0.460 11.580 1.00 82.62 187 HIS A O 1
ATOM 1474 N N . PHE A 1 188 ? 4.620 -2.187 12.852 1.00 82.62 188 PHE A N 1
ATOM 1475 C CA . PHE A 1 188 ? 4.930 -3.194 11.841 1.00 82.62 188 PHE A CA 1
ATOM 1476 C C . PHE A 1 188 ? 4.107 -2.989 10.559 1.00 82.62 188 PHE A C 1
ATOM 1478 O O . PHE A 1 188 ? 4.659 -3.007 9.459 1.00 82.62 188 PHE A O 1
ATOM 1485 N N . MET A 1 189 ? 2.801 -2.746 10.692 1.00 80.38 189 MET A N 1
ATOM 1486 C CA . MET A 1 189 ? 1.912 -2.508 9.551 1.00 80.38 189 MET A CA 1
ATOM 1487 C C . MET A 1 189 ? 2.256 -1.213 8.807 1.00 80.38 189 MET A C 1
ATOM 1489 O O . MET A 1 189 ? 2.253 -1.201 7.577 1.00 80.38 189 MET A O 1
ATOM 1493 N N . GLN A 1 190 ? 2.616 -0.146 9.522 1.00 81.69 190 GLN A N 1
ATOM 1494 C CA . GLN A 1 190 ? 3.053 1.118 8.917 1.00 81.69 190 GLN A CA 1
ATOM 1495 C C . GLN A 1 190 ? 4.381 0.974 8.154 1.00 81.69 190 GLN A C 1
ATOM 1497 O O . GLN A 1 190 ? 4.541 1.561 7.083 1.00 81.69 190 GLN A O 1
ATOM 1502 N N . GLY A 1 191 ? 5.301 0.135 8.642 1.00 82.19 191 GLY A N 1
ATOM 1503 C CA . GLY A 1 191 ? 6.570 -0.164 7.968 1.00 82.19 191 GLY A CA 1
ATOM 1504 C C . GLY A 1 191 ? 6.427 -0.964 6.665 1.00 82.19 191 GLY A C 1
ATOM 1505 O O . GLY A 1 191 ? 7.356 -1.014 5.861 1.00 82.19 191 GLY A O 1
ATOM 1506 N N . ASN A 1 192 ? 5.262 -1.559 6.396 1.00 81.62 192 ASN A N 1
ATOM 1507 C CA . ASN A 1 192 ? 5.041 -2.368 5.193 1.00 81.62 192 ASN A CA 1
ATOM 1508 C C . ASN A 1 192 ? 5.253 -1.559 3.896 1.00 81.62 192 ASN A C 1
ATOM 1510 O O . ASN A 1 192 ? 5.822 -2.054 2.922 1.00 81.62 192 ASN A O 1
ATOM 1514 N N . GLY A 1 193 ? 4.905 -0.268 3.908 1.00 83.81 193 GLY A N 1
ATOM 1515 C CA . GLY A 1 193 ? 5.134 0.611 2.763 1.00 83.81 193 GLY A CA 1
ATOM 1516 C C . GLY A 1 193 ? 6.609 0.704 2.353 1.00 83.81 193 GLY A C 1
ATOM 1517 O O . GLY A 1 193 ? 6.901 0.770 1.161 1.00 83.81 193 GLY A O 1
ATOM 1518 N N . GLU A 1 194 ? 7.542 0.689 3.309 1.00 83.69 194 GLU A N 1
ATOM 1519 C CA . GLU A 1 194 ? 8.989 0.694 3.031 1.00 83.69 194 GLU A CA 1
ATOM 1520 C C . GLU A 1 194 ? 9.429 -0.602 2.355 1.00 83.69 194 GLU A C 1
ATOM 1522 O O . GLU A 1 194 ? 10.118 -0.575 1.332 1.00 83.69 194 GLU A O 1
ATOM 1527 N N . VAL A 1 195 ? 8.962 -1.738 2.882 1.00 83.38 195 VAL A N 1
ATOM 1528 C CA . VAL A 1 195 ? 9.245 -3.061 2.317 1.00 83.38 195 VAL A CA 1
ATOM 1529 C C . VAL A 1 195 ? 8.747 -3.142 0.877 1.00 83.38 195 VAL A C 1
ATOM 1531 O O . VAL A 1 195 ? 9.487 -3.591 -0.001 1.00 83.38 195 VAL A O 1
ATOM 1534 N N . TRP A 1 196 ? 7.537 -2.650 0.599 1.00 85.38 196 TRP A N 1
ATOM 1535 C CA . TRP A 1 196 ? 6.982 -2.605 -0.754 1.00 85.38 196 TRP A CA 1
ATOM 1536 C C . TRP A 1 196 ? 7.838 -1.777 -1.725 1.00 85.38 196 TRP A C 1
ATOM 1538 O O . TRP A 1 196 ? 8.113 -2.217 -2.845 1.00 85.38 196 TRP A O 1
ATOM 1548 N N . ARG A 1 197 ? 8.307 -0.595 -1.298 1.00 87.00 197 ARG A N 1
ATOM 1549 C CA . ARG A 1 197 ? 9.143 0.292 -2.130 1.00 87.00 197 ARG A CA 1
ATOM 1550 C C . ARG A 1 197 ? 10.478 -0.341 -2.512 1.00 87.00 197 ARG A C 1
ATOM 1552 O O . ARG A 1 197 ? 10.97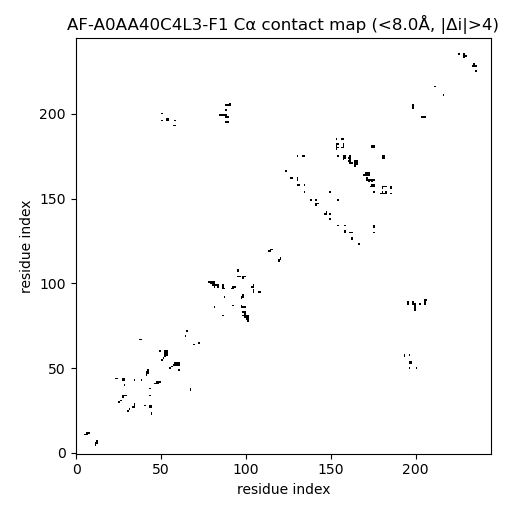7 -0.080 -3.605 1.00 87.00 197 ARG A O 1
ATOM 1559 N N . LEU A 1 198 ? 11.024 -1.198 -1.653 1.00 85.81 198 LEU A N 1
ATOM 1560 C CA . LEU A 1 198 ? 12.261 -1.925 -1.918 1.00 85.81 198 LEU A CA 1
ATOM 1561 C C . LEU A 1 198 ? 12.026 -3.161 -2.800 1.00 85.81 198 LEU A C 1
ATOM 1563 O O . LEU A 1 198 ? 12.642 -3.317 -3.856 1.00 85.81 198 LEU A O 1
ATOM 1567 N N . THR A 1 199 ? 11.105 -4.032 -2.388 1.00 86.12 199 THR A N 1
ATOM 1568 C CA . THR A 1 199 ? 10.822 -5.328 -3.035 1.00 86.12 199 THR A CA 1
ATOM 1569 C C . THR A 1 199 ? 10.298 -5.190 -4.465 1.00 86.12 199 THR A C 1
ATOM 1571 O O . THR A 1 199 ? 10.591 -6.042 -5.305 1.00 86.12 199 THR A O 1
ATOM 1574 N N . LYS A 1 200 ? 9.591 -4.097 -4.798 1.00 86.38 200 LYS A N 1
ATOM 1575 C CA . LYS A 1 200 ? 9.108 -3.856 -6.172 1.00 86.38 200 LYS A CA 1
ATOM 1576 C C . LYS A 1 200 ? 10.225 -3.603 -7.193 1.00 86.38 200 LYS A C 1
ATOM 1578 O O . LYS A 1 200 ? 10.023 -3.806 -8.398 1.00 86.38 200 LYS A O 1
ATOM 1583 N N . HIS A 1 201 ? 11.396 -3.166 -6.724 1.00 88.00 201 HIS A N 1
ATOM 1584 C CA . HIS A 1 201 ? 12.584 -2.909 -7.546 1.00 88.00 201 HIS A CA 1
ATOM 1585 C C . HIS A 1 201 ? 13.654 -3.995 -7.376 1.00 88.00 201 HIS A C 1
ATOM 1587 O O . HIS A 1 201 ? 14.346 -4.316 -8.339 1.00 88.00 201 HIS A O 1
ATOM 1593 N N . ILE A 1 202 ? 13.741 -4.622 -6.197 1.00 88.50 202 ILE A N 1
ATOM 1594 C CA . ILE A 1 202 ? 14.685 -5.702 -5.876 1.00 88.50 202 ILE A CA 1
ATOM 1595 C C . ILE A 1 202 ? 13.920 -7.019 -5.692 1.00 88.50 202 ILE A C 1
ATOM 1597 O O . ILE A 1 202 ? 13.579 -7.422 -4.581 1.00 88.50 202 ILE A O 1
ATOM 1601 N N . ARG A 1 203 ? 13.649 -7.717 -6.802 1.00 82.94 203 ARG A N 1
ATOM 1602 C CA . ARG A 1 203 ? 12.729 -8.869 -6.811 1.00 82.94 203 ARG A CA 1
ATOM 1603 C C . ARG A 1 203 ? 13.192 -10.054 -5.961 1.00 82.94 203 ARG A C 1
ATOM 1605 O O . ARG A 1 203 ? 12.353 -10.733 -5.386 1.00 82.94 203 ARG A O 1
ATOM 1612 N N . TRP A 1 204 ? 14.496 -10.313 -5.870 1.00 85.31 204 TRP A N 1
ATOM 1613 C CA . TRP A 1 204 ? 15.018 -11.444 -5.091 1.00 85.31 204 TRP A CA 1
ATOM 1614 C C . TRP A 1 204 ? 14.892 -11.232 -3.575 1.00 85.31 204 TRP A C 1
ATOM 1616 O O . TRP A 1 204 ? 14.909 -12.203 -2.822 1.00 85.31 204 TRP A O 1
ATOM 1626 N N . TYR A 1 205 ? 14.732 -9.985 -3.121 1.00 84.06 205 TYR A N 1
ATOM 1627 C CA . TYR A 1 205 ? 14.712 -9.652 -1.698 1.00 84.06 205 TYR A CA 1
ATOM 1628 C C . TYR A 1 205 ? 13.471 -10.201 -0.980 1.00 84.06 205 TYR A C 1
ATOM 1630 O O . TYR A 1 205 ? 13.597 -10.766 0.102 1.00 84.06 205 TYR A O 1
ATOM 1638 N N . GLY A 1 206 ? 12.285 -10.113 -1.594 1.00 82.06 206 GLY A N 1
ATOM 1639 C CA . GLY A 1 206 ? 11.042 -10.647 -1.016 1.00 82.06 206 GLY A CA 1
ATOM 1640 C C . GLY A 1 206 ? 11.095 -12.164 -0.763 1.00 82.06 206 GLY A C 1
ATOM 1641 O O . GLY A 1 206 ? 10.914 -12.595 0.378 1.00 82.06 206 GLY A O 1
ATOM 1642 N N . PRO A 1 207 ? 11.415 -12.991 -1.777 1.00 83.94 207 PRO A N 1
ATOM 1643 C CA . PRO A 1 207 ? 11.623 -14.427 -1.601 1.00 83.94 207 PRO A CA 1
ATOM 1644 C C . PRO A 1 207 ? 12.729 -14.758 -0.592 1.00 83.94 207 PRO A C 1
ATOM 1646 O O . PRO A 1 207 ? 12.556 -15.654 0.232 1.00 83.94 207 PRO A O 1
ATOM 1649 N N . ALA A 1 208 ? 13.835 -14.005 -0.596 1.00 86.50 208 ALA A N 1
ATOM 1650 C CA . ALA A 1 208 ? 14.905 -14.182 0.383 1.00 86.50 208 ALA A CA 1
ATOM 1651 C C . ALA A 1 208 ? 14.414 -13.931 1.819 1.00 86.50 208 ALA A C 1
ATOM 1653 O O . ALA A 1 208 ? 14.698 -14.736 2.704 1.00 86.50 208 ALA A O 1
ATOM 1654 N N . MET A 1 209 ? 13.615 -12.884 2.054 1.00 82.88 209 MET A N 1
ATOM 1655 C CA . MET A 1 209 ? 13.013 -12.624 3.366 1.00 82.88 209 MET A CA 1
ATOM 1656 C C . MET A 1 209 ? 12.114 -13.771 3.835 1.00 82.88 209 MET A C 1
ATOM 1658 O O . MET A 1 209 ? 12.150 -14.144 5.006 1.00 82.88 209 MET A O 1
ATOM 1662 N N . LEU A 1 210 ? 11.322 -14.347 2.931 1.00 82.81 210 LEU A N 1
ATOM 1663 C CA . LEU A 1 210 ? 10.422 -15.458 3.251 1.00 82.81 210 LEU A CA 1
ATOM 1664 C C . LEU A 1 210 ? 11.150 -16.791 3.455 1.00 82.81 210 LEU A C 1
ATOM 1666 O O . LEU A 1 210 ? 10.608 -17.686 4.099 1.00 82.81 210 LEU A O 1
ATOM 1670 N N . SER A 1 211 ? 12.374 -16.916 2.941 1.00 88.00 211 SER A N 1
ATOM 1671 C CA . SER A 1 211 ? 13.224 -18.094 3.142 1.00 88.00 211 SER A CA 1
ATOM 1672 C C . SER A 1 211 ? 13.887 -18.147 4.525 1.00 88.00 211 SER A C 1
ATOM 1674 O O . SER A 1 211 ? 14.455 -19.175 4.893 1.00 88.00 211 SER A O 1
ATOM 1676 N N . ILE A 1 212 ? 13.808 -17.064 5.311 1.00 88.50 212 ILE A N 1
ATOM 1677 C CA . ILE A 1 212 ? 14.398 -17.010 6.651 1.00 88.50 212 ILE A CA 1
ATOM 1678 C C . ILE A 1 212 ? 13.642 -17.977 7.581 1.00 88.50 212 ILE A C 1
ATOM 1680 O O . ILE A 1 212 ? 12.420 -17.859 7.722 1.00 88.50 212 ILE A O 1
ATOM 1684 N N . PRO A 1 213 ? 14.339 -18.900 8.275 1.00 92.25 213 PRO A N 1
ATOM 1685 C CA . PRO A 1 213 ? 13.699 -19.816 9.212 1.00 92.25 213 PRO A CA 1
ATOM 1686 C C . PRO A 1 213 ? 12.910 -19.081 10.304 1.00 92.25 213 PRO A C 1
ATOM 1688 O O . PRO A 1 213 ? 13.419 -18.163 10.954 1.00 92.25 213 PRO A O 1
ATOM 1691 N N . LYS A 1 214 ? 11.669 -19.515 10.555 1.00 83.75 214 LYS A N 1
ATOM 1692 C CA . LYS A 1 214 ? 10.787 -18.898 11.564 1.00 83.75 214 LYS A CA 1
ATOM 1693 C C . LYS A 1 214 ? 11.403 -18.929 12.964 1.00 83.75 214 LYS A C 1
ATOM 1695 O O . LYS A 1 214 ? 11.312 -17.938 13.686 1.00 83.75 214 LYS A O 1
ATOM 1700 N N . ASP A 1 215 ? 12.088 -20.015 13.315 1.00 84.38 215 ASP A N 1
ATOM 1701 C CA . ASP A 1 215 ? 12.741 -20.169 14.621 1.00 84.38 215 ASP A CA 1
ATOM 1702 C C . ASP A 1 215 ? 13.838 -19.126 14.840 1.00 84.38 215 ASP A C 1
ATOM 1704 O O . ASP A 1 215 ? 13.973 -18.573 15.932 1.00 84.38 215 ASP A O 1
ATOM 1708 N N . PHE A 1 216 ? 14.577 -18.786 13.781 1.00 86.44 216 PHE A N 1
ATOM 1709 C CA . PHE A 1 216 ? 15.581 -17.730 13.825 1.00 86.44 216 PHE A CA 1
ATOM 1710 C C . PHE A 1 216 ? 14.941 -16.363 14.110 1.00 86.44 216 PHE A C 1
ATOM 1712 O O . PHE A 1 216 ? 15.411 -15.627 14.981 1.00 86.44 216 PHE A O 1
ATOM 1719 N N . LEU A 1 217 ? 13.831 -16.040 13.436 1.00 81.25 217 LEU A N 1
ATOM 1720 C CA . LEU A 1 217 ? 13.097 -14.788 13.654 1.00 81.25 217 LEU A CA 1
ATOM 1721 C C . LEU A 1 217 ? 12.529 -14.689 15.077 1.00 81.25 217 LEU A C 1
ATOM 1723 O O . LEU A 1 217 ? 12.656 -13.643 15.716 1.00 81.25 217 LEU A O 1
ATOM 1727 N N . ILE A 1 218 ? 11.940 -15.774 15.590 1.00 79.94 218 ILE A N 1
ATOM 1728 C CA . ILE A 1 218 ? 11.350 -15.826 16.936 1.00 79.94 218 ILE A CA 1
ATOM 1729 C C . ILE A 1 218 ? 12.432 -15.721 18.017 1.00 79.94 218 ILE A C 1
ATOM 1731 O O . ILE A 1 218 ? 12.277 -14.976 18.985 1.00 79.94 218 ILE A O 1
ATOM 1735 N N . ASN A 1 219 ? 13.553 -16.425 17.862 1.00 81.62 219 ASN A N 1
ATOM 1736 C CA . ASN A 1 219 ? 14.637 -16.371 18.841 1.00 81.62 219 ASN A CA 1
ATOM 1737 C C . ASN A 1 219 ? 15.296 -14.989 18.873 1.00 81.62 219 ASN A C 1
ATOM 1739 O O . ASN A 1 219 ? 15.563 -14.453 19.951 1.00 81.62 219 ASN A O 1
ATOM 1743 N N . ASN A 1 220 ? 15.494 -14.365 17.710 1.00 79.06 220 ASN A N 1
ATOM 1744 C CA . ASN A 1 220 ? 16.064 -13.024 17.634 1.00 79.06 220 ASN A CA 1
ATOM 1745 C C . ASN A 1 220 ? 15.112 -11.951 18.201 1.00 79.06 220 ASN A C 1
ATOM 1747 O O . ASN A 1 220 ? 15.557 -11.024 18.885 1.00 79.06 220 ASN A O 1
ATOM 1751 N N . SER A 1 221 ? 13.796 -12.083 17.984 1.00 71.50 221 SER A N 1
ATOM 1752 C CA . SER A 1 221 ? 12.809 -11.156 18.557 1.00 71.50 221 SER A CA 1
ATOM 1753 C C . SER A 1 221 ? 12.741 -11.265 20.083 1.00 71.50 221 SER A C 1
ATOM 1755 O O . SER A 1 221 ? 12.782 -10.239 20.764 1.00 71.50 221 SER A O 1
ATOM 1757 N N . ARG A 1 222 ? 12.761 -12.489 20.632 1.00 68.69 222 ARG A N 1
ATOM 1758 C CA . ARG A 1 222 ? 12.840 -12.744 22.082 1.00 68.69 222 ARG A CA 1
ATOM 1759 C C . ARG A 1 222 ? 14.124 -12.189 22.694 1.00 68.69 222 ARG A C 1
ATOM 1761 O O . ARG A 1 222 ? 14.074 -11.556 23.746 1.00 68.69 222 ARG A O 1
ATOM 1768 N N . HIS A 1 223 ? 15.267 -12.359 22.028 1.00 69.69 223 HIS A N 1
ATOM 1769 C CA . HIS A 1 223 ? 16.534 -11.784 22.485 1.00 69.69 223 HIS A CA 1
ATOM 1770 C C . HIS A 1 223 ? 16.511 -10.252 22.512 1.00 69.69 223 HIS A C 1
ATOM 1772 O O . HIS A 1 223 ? 16.984 -9.657 23.481 1.00 69.69 223 HIS A O 1
ATOM 1778 N N . ARG A 1 224 ? 15.943 -9.601 21.488 1.00 62.12 224 ARG A N 1
ATOM 1779 C CA . ARG A 1 224 ? 15.777 -8.137 21.470 1.00 62.12 224 ARG A CA 1
ATOM 1780 C C . ARG A 1 224 ? 14.802 -7.641 22.535 1.00 62.12 224 ARG A C 1
ATOM 1782 O O . ARG A 1 224 ? 15.070 -6.608 23.139 1.00 62.12 224 ARG A O 1
ATOM 1789 N N . HIS A 1 225 ? 13.705 -8.359 22.771 1.00 64.00 225 HIS A N 1
ATOM 1790 C CA . HIS A 1 225 ? 12.743 -8.030 23.825 1.00 64.00 225 HIS A CA 1
ATOM 1791 C C . HIS A 1 225 ? 13.399 -8.098 25.209 1.00 64.00 225 HIS A C 1
ATOM 1793 O O . HIS A 1 225 ? 13.384 -7.119 25.945 1.00 64.00 225 HIS A O 1
ATOM 1799 N N . ARG A 1 226 ? 14.098 -9.200 25.515 1.00 63.78 226 ARG A N 1
ATOM 1800 C CA . ARG A 1 226 ? 14.835 -9.374 26.780 1.00 63.78 226 ARG A CA 1
ATOM 1801 C C . ARG A 1 226 ? 15.938 -8.339 26.995 1.00 63.78 226 ARG A C 1
ATOM 1803 O O . ARG A 1 226 ? 16.178 -7.941 28.129 1.00 63.78 226 ARG A O 1
ATOM 1810 N N . ARG A 1 227 ? 16.618 -7.904 25.926 1.00 65.25 227 ARG A N 1
ATOM 1811 C CA . ARG A 1 227 ? 17.599 -6.807 26.003 1.00 65.25 227 ARG A CA 1
ATOM 1812 C C . ARG A 1 227 ? 16.931 -5.474 26.339 1.00 65.25 227 ARG A C 1
ATOM 1814 O O . ARG A 1 227 ? 17.362 -4.835 27.284 1.00 65.25 227 ARG A O 1
ATOM 1821 N N . ARG A 1 228 ? 15.838 -5.114 25.655 1.00 59.94 228 ARG A N 1
ATOM 1822 C CA . ARG A 1 228 ? 15.075 -3.890 25.968 1.00 59.94 228 ARG A CA 1
ATOM 1823 C C . ARG A 1 228 ? 14.537 -3.875 27.396 1.00 59.94 228 ARG A C 1
ATOM 1825 O O . ARG A 1 228 ? 14.662 -2.864 28.069 1.00 59.94 228 ARG A O 1
ATOM 1832 N N . LEU A 1 229 ? 13.992 -4.997 27.859 1.00 62.66 229 LEU A N 1
ATOM 1833 C CA . LEU A 1 229 ? 13.533 -5.151 29.240 1.00 62.66 229 LEU A CA 1
ATOM 1834 C C . LEU A 1 229 ? 14.674 -4.951 30.252 1.00 62.66 229 LEU A C 1
ATOM 1836 O O . LEU A 1 229 ? 14.504 -4.237 31.236 1.00 62.66 229 LEU A O 1
ATOM 1840 N N . ARG A 1 230 ? 15.866 -5.507 29.981 1.00 62.78 230 ARG A N 1
ATOM 1841 C CA . ARG A 1 230 ? 17.069 -5.274 30.801 1.00 62.78 230 ARG A CA 1
ATOM 1842 C C . ARG A 1 230 ? 17.509 -3.811 30.819 1.00 62.78 230 ARG A C 1
ATOM 1844 O O . ARG A 1 230 ? 17.861 -3.323 31.887 1.00 62.78 230 ARG A O 1
ATOM 1851 N N . ASP A 1 231 ? 17.484 -3.136 29.674 1.00 69.81 231 ASP A N 1
ATOM 1852 C CA . ASP A 1 231 ? 17.929 -1.742 29.551 1.00 69.81 231 ASP A CA 1
ATOM 1853 C C . ASP A 1 231 ? 16.939 -0.753 30.201 1.00 69.81 231 ASP A C 1
ATOM 1855 O O . ASP A 1 231 ? 17.353 0.289 30.703 1.00 69.81 231 ASP A O 1
ATOM 1859 N N . HIS A 1 232 ? 15.643 -1.091 30.245 1.00 59.03 232 HIS A N 1
ATOM 1860 C CA . HIS A 1 232 ? 14.589 -0.282 30.876 1.00 59.03 232 HIS A CA 1
ATOM 1861 C C . HIS A 1 232 ? 14.230 -0.708 32.312 1.00 59.03 232 HIS A C 1
ATOM 1863 O O . HIS A 1 232 ? 13.359 -0.100 32.930 1.00 59.03 232 HIS A O 1
ATOM 1869 N N . GLY A 1 233 ? 14.905 -1.719 32.870 1.00 52.12 233 GLY A N 1
ATOM 1870 C CA . GLY A 1 233 ? 14.658 -2.195 34.237 1.00 52.12 233 GLY A CA 1
ATOM 1871 C C . GLY A 1 233 ? 13.303 -2.890 34.440 1.00 52.12 233 GLY A C 1
ATOM 1872 O O . GLY A 1 233 ? 12.882 -3.087 35.579 1.00 52.12 233 GLY A O 1
ATOM 1873 N N . GLU A 1 234 ? 12.623 -3.283 33.362 1.00 52.91 234 GLU A N 1
ATOM 1874 C CA . GLU A 1 234 ? 11.342 -3.991 33.410 1.00 52.91 234 GLU A CA 1
ATOM 1875 C C . GLU A 1 234 ? 11.567 -5.510 33.460 1.00 52.91 234 GLU A C 1
ATOM 1877 O O . GLU A 1 234 ? 12.379 -6.072 32.723 1.00 52.91 234 GLU A O 1
ATOM 1882 N N . ARG A 1 235 ? 10.854 -6.206 34.354 1.00 50.47 235 ARG A N 1
ATOM 1883 C CA . ARG A 1 235 ? 10.878 -7.677 34.427 1.00 50.47 235 ARG A CA 1
ATOM 1884 C C . ARG A 1 235 ? 9.981 -8.265 33.337 1.00 50.47 235 ARG A C 1
ATOM 1886 O O . ARG A 1 235 ? 8.898 -7.747 33.085 1.00 50.47 235 ARG A O 1
ATOM 1893 N N . ASP A 1 236 ? 10.434 -9.345 32.703 1.00 48.88 236 ASP A N 1
ATOM 1894 C CA . ASP A 1 236 ? 9.690 -10.033 31.643 1.00 48.88 236 ASP A CA 1
ATOM 1895 C C . ASP A 1 236 ? 8.384 -10.598 32.218 1.00 48.88 236 ASP A C 1
ATOM 1897 O O . ASP A 1 236 ? 8.408 -11.401 33.149 1.00 48.88 236 ASP A O 1
ATOM 1901 N N . ALA A 1 237 ? 7.230 -10.184 31.688 1.00 51.00 237 ALA A N 1
ATOM 1902 C CA . ALA A 1 237 ? 5.926 -10.623 32.195 1.00 51.00 237 ALA A CA 1
ATOM 1903 C C . ALA A 1 237 ? 5.742 -12.151 32.090 1.00 51.00 237 ALA A C 1
ATOM 1905 O O . ALA A 1 237 ? 4.962 -12.735 32.842 1.00 51.00 237 ALA A O 1
ATOM 1906 N N . SER A 1 238 ? 6.497 -12.819 31.207 1.00 53.50 238 SER A N 1
ATOM 1907 C CA . SER A 1 238 ? 6.526 -14.282 31.118 1.00 53.50 238 SER A CA 1
ATOM 1908 C C . SER A 1 238 ? 7.190 -14.973 32.313 1.00 53.50 238 SER A C 1
ATOM 1910 O O . SER A 1 238 ? 6.936 -16.155 32.517 1.00 53.50 238 SER A O 1
ATOM 1912 N N . ASP A 1 239 ? 8.003 -14.268 33.107 1.00 48.28 239 ASP A N 1
ATOM 1913 C CA . ASP A 1 239 ? 8.564 -14.803 34.358 1.00 48.28 239 ASP A CA 1
ATOM 1914 C C . ASP A 1 239 ? 7.539 -14.757 35.511 1.00 48.28 239 ASP A C 1
ATOM 1916 O O . ASP A 1 239 ? 7.726 -15.410 36.537 1.00 48.28 239 ASP A O 1
ATOM 1920 N N . CYS A 1 240 ? 6.435 -14.016 35.346 1.00 41.81 240 CYS A N 1
ATOM 1921 C CA . CYS A 1 240 ? 5.356 -13.893 36.332 1.00 41.81 240 CYS A CA 1
ATOM 1922 C C . CYS A 1 240 ? 4.172 -14.841 36.083 1.00 41.81 240 CYS A C 1
ATOM 1924 O O . CYS A 1 240 ? 3.239 -14.855 36.884 1.00 41.81 240 CYS A O 1
ATOM 1926 N N . ILE A 1 241 ? 4.189 -15.631 35.006 1.00 40.00 241 ILE 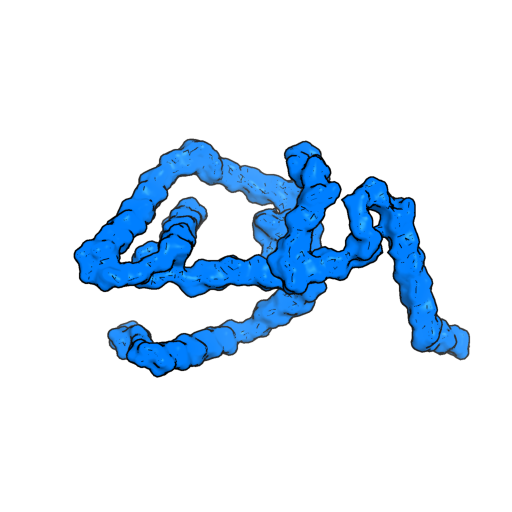A N 1
ATOM 1927 C CA . ILE A 1 241 ? 3.168 -16.652 34.743 1.00 40.00 241 ILE A CA 1
ATOM 1928 C C . ILE A 1 241 ? 3.697 -17.979 35.304 1.00 40.00 241 ILE A C 1
ATOM 1930 O O . ILE A 1 241 ? 4.659 -18.521 34.753 1.00 40.00 241 ILE A O 1
ATOM 1934 N N . PRO A 1 242 ? 3.108 -18.537 36.382 1.00 37.22 242 PRO A N 1
ATOM 1935 C CA . PRO A 1 242 ? 3.426 -19.896 36.794 1.00 37.22 242 PRO A CA 1
ATOM 1936 C C . PRO A 1 242 ? 3.151 -20.813 35.605 1.00 37.22 242 PRO A C 1
ATOM 1938 O O . PRO A 1 242 ? 2.086 -20.707 34.995 1.00 37.22 242 PRO A O 1
ATOM 1941 N N . ARG A 1 243 ? 4.100 -21.693 35.265 1.00 40.72 243 ARG A N 1
ATOM 1942 C CA . ARG A 1 243 ? 3.880 -22.760 34.281 1.00 40.72 243 ARG A CA 1
ATOM 1943 C C . ARG A 1 243 ? 2.655 -23.570 34.707 1.00 40.72 243 ARG A C 1
ATOM 1945 O O . ARG A 1 243 ? 2.753 -24.442 35.563 1.00 40.72 243 ARG A O 1
ATOM 1952 N N . LEU A 1 244 ? 1.506 -23.248 34.132 1.00 36.53 244 LEU A N 1
ATOM 1953 C CA . LEU A 1 244 ? 0.340 -24.108 34.123 1.00 36.53 244 LEU A CA 1
ATOM 1954 C C . LEU A 1 244 ? 0.439 -24.928 32.838 1.00 36.53 244 LEU A C 1
ATOM 1956 O O . LEU A 1 244 ? 0.146 -24.414 31.759 1.00 36.53 244 LEU A O 1
ATOM 1960 N N . LEU A 1 245 ? 0.864 -26.181 33.048 1.00 32.34 245 LEU A N 1
ATOM 1961 C CA . LEU A 1 245 ? 1.124 -27.284 32.108 1.00 32.34 245 LEU A CA 1
ATOM 1962 C C . LEU A 1 245 ? 2.464 -27.219 31.356 1.00 32.34 245 LEU A C 1
ATOM 1964 O O . LEU A 1 245 ? 2.633 -26.394 30.434 1.00 32.34 245 LEU A O 1
#

Solvent-accessible surface area (backbone atoms only — not comparable to full-atom values): 14075 Å² total; per-residue (Å²): 118,70,71,65,56,56,65,67,29,72,66,48,49,51,51,52,53,50,51,50,53,52,52,49,38,49,38,34,59,71,70,34,92,66,38,85,57,82,71,61,67,55,55,58,62,37,68,61,50,52,48,44,24,25,62,75,56,73,51,46,36,67,58,55,51,38,74,68,35,42,82,73,71,74,56,90,81,83,88,67,62,52,60,54,63,63,44,48,22,75,72,49,73,84,37,71,92,37,45,28,50,47,65,63,32,49,64,66,49,54,76,52,48,66,64,71,28,73,68,50,48,57,73,45,44,64,62,52,50,56,51,49,51,52,50,50,52,52,53,51,53,34,70,75,72,63,83,58,88,74,62,61,70,30,44,53,46,13,48,53,47,25,50,50,33,27,72,76,69,74,43,64,72,55,22,74,77,37,96,65,18,45,36,69,60,49,54,54,60,64,49,45,59,58,52,39,44,46,18,44,76,40,66,67,53,46,61,53,62,70,66,54,58,66,67,59,56,52,52,51,51,52,52,52,50,54,48,51,28,62,77,69,73,47,80,64,70,74,78,73,53,78,85,81,126

Mean predicted aligned error: 9.88 Å